Protein AF-A0A964KU07-F1 (afdb_monomer)

Radius of gyration: 22.11 Å; Cα contacts (8 Å, |Δi|>4): 484; chains: 1; bounding box: 56×37×59 Å

Foldseek 3Di:
DDDQKDKDWQDWDDFLQKTKTKMWIWAFDPDFFAFLDDFPCSGTFTWIKIKIARNVPRFIFIFIQRAGCVQPGHSNVLRVCLVVLRHQQQVQLQVLLVVVVFDRDSRRLVSLLVVLPDAPVSLVSSVSSLVRSCVRDPTPPSSSRNVSRRSLRSSCVSSVHHSCRSNVHDPDPDFDAAEDHDDPLVVSLVVLLVRQPGQEYEYRAQPDPVLVSLVSNLVRHVHAYAYENVLNDDPVRVVVCVVSCVVSVHPYYHND

pLDDT: mean 88.42, std 14.71, range [38.25, 98.69]

Sequence (256 aa):
MAVAPTHSRLAAFSAGGLDVEVHLWDIPYLVPFRIARPDPNEESSRTAFVHITDRATGLEGWGEGCADPYYGDTPETIAAVAPLLFSVALPAIEAALAEAGGASTGAGYAAARGLSGISGRSADALAPMSAAMDLALGHHGAAKSAIEQALQDLLARSANTSLRRLLGAPENIGHTNLTIGIAPIDTMVERAAAATKYPSLKLKVGLGGEEELLRRVREVYHGPLRLDANCGWSLERALELLPHIERSNVELLEQP

Solvent-accessible surface area (backbone atoms only — not comparable to full-atom values): 13812 Å² total; per-residue (Å²): 129,86,71,74,67,47,77,48,79,74,36,75,54,73,57,79,65,29,42,38,36,24,30,38,36,40,40,58,48,98,61,70,52,37,61,48,52,93,63,100,51,39,54,34,50,55,30,21,35,32,39,37,36,34,71,90,77,70,50,59,15,57,11,64,13,72,32,43,65,92,68,68,20,38,43,67,49,33,40,68,47,43,67,60,42,50,68,39,22,46,59,34,26,28,53,48,39,38,74,73,71,44,78,81,77,93,36,36,62,68,50,58,50,71,56,62,83,47,75,52,59,64,53,60,42,47,51,50,19,58,58,38,33,52,73,75,41,78,73,44,61,27,42,54,45,6,52,51,38,11,55,47,37,29,48,17,54,65,50,76,47,50,52,51,58,39,67,66,53,70,95,72,87,74,85,74,62,50,74,44,43,51,62,61,58,68,58,45,34,51,52,42,46,76,44,62,87,49,80,24,40,31,40,37,39,41,83,73,65,59,69,60,41,52,56,54,33,52,76,56,36,88,65,52,31,30,40,32,14,66,56,38,40,53,73,68,56,46,61,69,42,44,70,54,43,59,76,59,59,50,80,41,81,40,54,77

Nearest PDB structures (foldseek):
  4gfi-assembly4_D  TM=8.655E-01  e=2.921E-10  Agrobacterium fabrum str. C58

Mean predicted aligned error: 6.19 Å

Secondary structure (DSSP, 8-state):
-PPPPEEEEEEEEEETTEEEEEEEEEEE-SS----SS--TTTTEEEEEEEEEEETTT--EEEEEE---GGGT--HHHHHHHHHHHHHHHHHHHHHHHHHTT----S-HHHHHGGGTT-TTHHHHTTHHHHHHHHHH-SS-HHHHHHHHHHHHHHHHHHTTS-HHHHTT--S---PPPEEE-S--HHHHHHHHHHTTTSS-EEEE--SS-HHHHHHHHHHH--S-EEEE-TT-S-HHHHHHHHHHHHHTTEEEEE--

Structure (mmCIF, N/CA/C/O backbone):
data_AF-A0A964KU07-F1
#
_entry.id   AF-A0A964KU07-F1
#
loop_
_atom_site.group_PDB
_atom_site.id
_atom_site.type_symbol
_atom_site.label_atom_id
_atom_site.label_alt_id
_atom_site.label_comp_id
_atom_site.label_asym_id
_atom_site.label_entity_id
_atom_site.label_seq_id
_atom_site.pdbx_PDB_ins_code
_atom_site.Cartn_x
_atom_site.Cartn_y
_atom_site.Cartn_z
_atom_site.occupancy
_atom_site.B_iso_or_equiv
_atom_site.auth_seq_id
_atom_site.auth_comp_id
_atom_site.auth_asym_id
_atom_site.auth_atom_id
_atom_site.pdbx_PDB_model_num
ATOM 1 N N . MET A 1 1 ? 26.319 -8.666 6.134 1.00 53.28 1 MET A N 1
ATOM 2 C CA . MET A 1 1 ? 25.364 -9.125 7.169 1.00 53.28 1 MET A CA 1
ATOM 3 C C . MET A 1 1 ? 24.028 -8.491 6.848 1.00 53.28 1 MET A C 1
ATOM 5 O O . MET A 1 1 ? 24.036 -7.311 6.532 1.00 53.28 1 MET A O 1
ATOM 9 N N . ALA A 1 2 ? 22.929 -9.249 6.868 1.00 64.56 2 ALA A N 1
ATOM 10 C CA . ALA A 1 2 ? 21.600 -8.658 6.717 1.00 64.56 2 ALA A CA 1
ATOM 11 C C . ALA A 1 2 ? 21.341 -7.713 7.899 1.00 64.56 2 ALA A C 1
ATOM 13 O O . ALA A 1 2 ? 21.580 -8.092 9.048 1.00 64.56 2 ALA A O 1
ATOM 14 N N . VAL A 1 3 ? 20.925 -6.482 7.609 1.00 78.50 3 VAL A N 1
ATOM 15 C CA . VAL A 1 3 ? 20.505 -5.525 8.636 1.00 78.50 3 VAL A CA 1
ATOM 16 C C . VAL A 1 3 ? 19.174 -6.023 9.200 1.00 78.50 3 VAL A C 1
ATOM 18 O O . VAL A 1 3 ? 18.298 -6.440 8.444 1.00 78.50 3 VAL A O 1
ATOM 21 N N . ALA A 1 4 ? 19.043 -6.066 10.525 1.00 88.81 4 ALA A N 1
ATOM 22 C CA . ALA A 1 4 ? 17.794 -6.472 11.161 1.00 88.81 4 ALA A CA 1
ATOM 23 C C . ALA A 1 4 ? 16.753 -5.343 11.047 1.00 88.81 4 ALA A C 1
ATOM 25 O O . ALA A 1 4 ? 17.144 -4.174 11.097 1.00 88.81 4 ALA A O 1
ATOM 26 N N . PRO A 1 5 ? 15.449 -5.661 10.942 1.00 92.75 5 PRO A N 1
ATOM 27 C CA . PRO A 1 5 ? 14.406 -4.648 11.029 1.00 92.75 5 PRO A CA 1
ATOM 28 C C . PRO A 1 5 ? 14.503 -3.856 12.336 1.00 92.75 5 PRO A C 1
ATOM 30 O O . PRO A 1 5 ? 14.845 -4.419 13.380 1.00 92.75 5 PRO A O 1
ATOM 33 N N . THR A 1 6 ? 14.173 -2.566 12.287 1.00 95.19 6 THR A N 1
ATOM 34 C CA . THR A 1 6 ? 14.096 -1.716 13.484 1.00 95.19 6 THR A CA 1
ATOM 35 C C . THR A 1 6 ? 12.671 -1.235 13.728 1.00 95.19 6 THR A C 1
ATOM 37 O O . THR A 1 6 ? 11.860 -1.155 12.805 1.00 95.19 6 THR A O 1
ATOM 40 N N . HIS A 1 7 ? 12.363 -0.950 14.993 1.00 95.88 7 HIS A N 1
ATOM 41 C CA . HIS A 1 7 ? 11.033 -0.563 15.455 1.00 95.88 7 HIS A CA 1
ATOM 42 C C . HIS A 1 7 ? 11.131 0.557 16.489 1.00 95.88 7 HIS A C 1
ATOM 44 O O . HIS A 1 7 ? 11.989 0.524 17.375 1.00 95.88 7 HIS A O 1
ATOM 50 N N . SER A 1 8 ? 10.238 1.540 16.393 1.00 97.19 8 SER A N 1
ATOM 51 C CA . SER A 1 8 ? 10.059 2.568 17.417 1.00 97.19 8 SER A CA 1
ATOM 52 C C . SER A 1 8 ? 8.607 3.042 17.483 1.00 97.19 8 SER A C 1
ATOM 54 O O . SER A 1 8 ? 7.853 2.945 16.516 1.00 97.19 8 SER A O 1
ATOM 56 N N . ARG A 1 9 ? 8.184 3.552 18.644 1.00 98.00 9 ARG A N 1
ATOM 57 C CA . ARG A 1 9 ? 6.872 4.192 18.807 1.00 98.00 9 ARG A CA 1
ATOM 58 C C . ARG A 1 9 ? 7.010 5.695 18.582 1.00 98.00 9 ARG A C 1
ATOM 60 O O . ARG A 1 9 ? 7.794 6.342 19.272 1.00 98.00 9 ARG A O 1
ATOM 67 N N . LEU A 1 10 ? 6.237 6.231 17.643 1.00 98.06 10 LEU A N 1
ATOM 68 C CA . LEU A 1 10 ? 6.239 7.643 17.260 1.00 98.06 10 LEU A CA 1
ATOM 69 C C . LEU A 1 10 ? 5.220 8.469 18.050 1.00 98.06 10 LEU A C 1
ATOM 71 O O . LEU A 1 10 ? 5.510 9.598 18.432 1.00 98.06 10 LEU A O 1
ATOM 75 N N . ALA A 1 11 ? 4.034 7.912 18.303 1.00 98.25 11 ALA A N 1
ATOM 76 C CA . ALA A 1 11 ? 2.966 8.590 19.032 1.00 98.25 11 ALA A CA 1
ATOM 77 C C . ALA A 1 11 ? 2.133 7.604 19.856 1.00 98.25 11 ALA A C 1
ATOM 79 O O . ALA A 1 11 ? 2.066 6.418 19.534 1.00 98.25 11 ALA A O 1
ATOM 80 N N . ALA A 1 12 ? 1.499 8.116 20.911 1.00 98.38 12 ALA A N 1
ATOM 81 C CA . ALA A 1 12 ? 0.495 7.411 21.698 1.00 98.38 12 ALA A CA 1
ATOM 82 C C . ALA A 1 12 ? -0.554 8.412 22.207 1.00 98.38 12 ALA A C 1
ATOM 84 O O . ALA A 1 12 ? -0.192 9.479 22.709 1.00 98.38 12 ALA A O 1
ATOM 85 N N . PHE A 1 13 ? -1.837 8.090 22.064 1.00 98.12 13 PHE A N 1
ATOM 86 C CA . PHE A 1 13 ? -2.955 8.923 22.514 1.00 98.12 13 PHE A CA 1
ATOM 87 C C . PHE A 1 13 ? -4.216 8.077 22.730 1.00 98.12 13 PHE A C 1
ATOM 89 O O . PHE A 1 13 ? -4.262 6.910 22.359 1.00 98.12 13 PHE A O 1
ATOM 96 N N . SER A 1 14 ? -5.258 8.665 23.314 1.00 94.00 14 SER A N 1
ATOM 97 C CA . SER A 1 14 ? -6.548 7.994 23.502 1.00 94.00 14 SER A CA 1
ATOM 98 C C . SER A 1 14 ? -7.648 8.713 22.721 1.00 94.00 14 SER A C 1
ATOM 100 O O . SER A 1 14 ? -7.702 9.942 22.717 1.00 94.00 14 SER A O 1
ATOM 102 N N . ALA A 1 15 ? -8.559 7.958 22.104 1.00 88.25 15 ALA A N 1
ATOM 103 C CA . ALA A 1 15 ? -9.696 8.494 21.350 1.00 88.25 15 ALA A CA 1
ATOM 104 C C . ALA A 1 15 ? -10.917 7.567 21.471 1.00 88.25 15 ALA A C 1
ATOM 106 O O . ALA A 1 15 ? -10.812 6.375 21.212 1.00 88.25 15 ALA A O 1
ATOM 107 N N . GLY A 1 16 ? -12.073 8.095 21.895 1.00 80.62 16 GLY A N 1
ATOM 108 C CA . GLY A 1 16 ? -13.362 7.376 21.876 1.00 80.62 16 GLY A CA 1
ATOM 109 C C . GLY A 1 16 ? -13.374 5.974 22.509 1.00 80.62 16 GLY A C 1
ATOM 110 O O . GLY A 1 16 ? -14.001 5.066 21.976 1.00 80.62 16 GLY A O 1
ATOM 111 N N . GLY A 1 17 ? -12.667 5.774 23.628 1.00 83.31 17 GLY A N 1
ATOM 112 C CA . GLY A 1 17 ? -12.567 4.461 24.293 1.00 83.31 17 GLY A CA 1
ATOM 113 C C . GLY A 1 17 ? -11.376 3.599 23.855 1.00 83.31 17 GLY A C 1
ATOM 114 O O . GLY A 1 17 ? -11.094 2.589 24.498 1.00 83.31 17 GLY A O 1
ATOM 115 N N . LEU A 1 18 ? -10.654 4.023 22.819 1.00 90.19 18 LEU 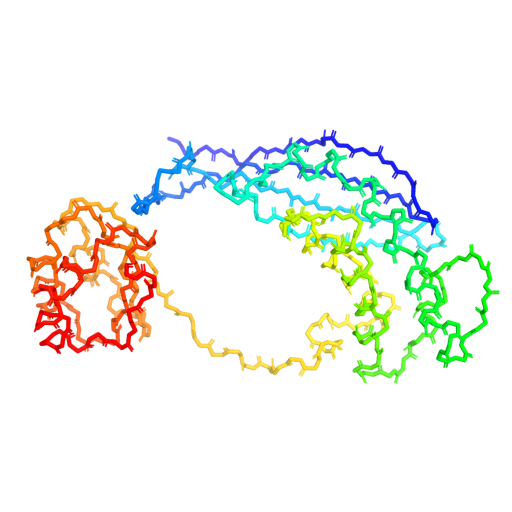A N 1
ATOM 116 C CA . LEU A 1 18 ? -9.472 3.357 22.286 1.00 90.19 18 LEU A CA 1
ATOM 117 C C . LEU A 1 18 ? -8.199 3.997 22.846 1.00 90.19 18 LEU A C 1
ATOM 119 O O . LEU A 1 18 ? -8.155 5.212 23.080 1.00 90.19 18 LEU A O 1
ATOM 123 N N . ASP A 1 19 ? -7.179 3.176 23.052 1.00 96.50 19 ASP A N 1
ATOM 124 C CA . ASP A 1 19 ? -5.784 3.595 23.141 1.00 96.50 19 ASP A CA 1
ATOM 125 C C . ASP A 1 19 ? -5.136 3.349 21.780 1.00 96.50 19 ASP A C 1
ATOM 127 O O . ASP A 1 19 ? -5.300 2.279 21.198 1.00 96.50 19 ASP A O 1
ATOM 131 N N . VAL A 1 20 ? -4.463 4.361 21.248 1.00 98.00 20 VAL A N 1
ATOM 132 C CA . VAL A 1 20 ? -3.900 4.369 19.900 1.00 98.00 20 VAL A CA 1
ATOM 133 C C . VAL A 1 20 ? -2.404 4.601 19.995 1.00 98.00 20 VAL A C 1
ATOM 135 O O . VAL A 1 20 ? -1.961 5.563 20.624 1.00 98.00 20 VAL A O 1
ATOM 138 N N . GLU A 1 21 ? -1.630 3.760 19.323 1.00 98.62 21 GLU A N 1
ATOM 139 C CA . GLU A 1 21 ? -0.194 3.917 19.139 1.00 98.62 21 GLU A CA 1
ATOM 140 C C . GLU A 1 21 ? 0.147 3.965 17.648 1.00 98.62 21 GLU A C 1
ATOM 142 O O . GLU A 1 21 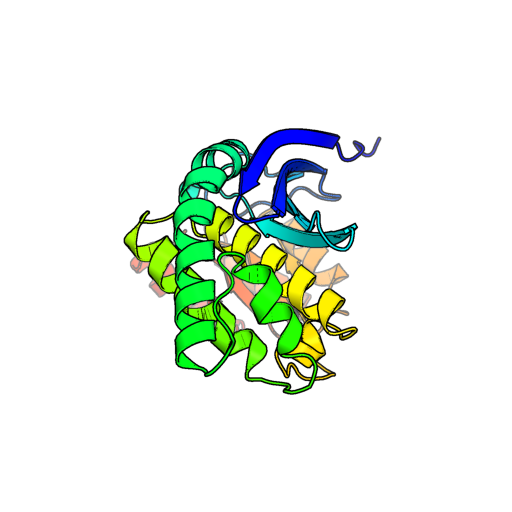? -0.479 3.302 16.821 1.00 98.62 21 GLU A O 1
ATOM 147 N N . VAL A 1 22 ? 1.151 4.765 17.293 1.00 98.62 22 VAL A N 1
ATOM 148 C CA . VAL A 1 22 ? 1.707 4.800 15.936 1.00 98.62 22 VAL A CA 1
ATOM 149 C C . VAL A 1 22 ? 3.157 4.357 16.002 1.00 98.62 22 VAL A C 1
ATOM 151 O O . VAL A 1 22 ? 3.958 4.943 16.735 1.00 98.62 22 VAL A O 1
ATOM 154 N N . HIS A 1 23 ? 3.498 3.327 15.238 1.00 98.19 23 HIS A N 1
ATOM 155 C CA . HIS A 1 23 ? 4.817 2.707 15.224 1.00 98.19 23 HIS A CA 1
ATOM 156 C C . HIS A 1 23 ? 5.504 2.909 13.884 1.00 98.19 23 HIS A C 1
ATOM 158 O O . HIS A 1 23 ? 4.898 2.684 12.845 1.00 98.19 23 HIS A O 1
ATOM 164 N N . LEU A 1 24 ? 6.787 3.251 13.917 1.00 97.12 24 LEU A N 1
ATOM 165 C CA . LEU A 1 24 ? 7.675 3.176 12.767 1.00 97.12 24 LEU A CA 1
ATOM 166 C C . LEU A 1 24 ? 8.303 1.786 12.713 1.00 97.12 24 LEU A C 1
ATOM 168 O O . LEU A 1 24 ? 8.862 1.317 13.708 1.00 97.12 24 LEU A O 1
ATOM 172 N N . TRP A 1 25 ? 8.269 1.186 11.530 1.00 95.38 25 TRP A N 1
ATOM 173 C CA . TRP A 1 25 ? 9.064 0.020 11.182 1.00 95.38 25 TRP A CA 1
ATOM 174 C C . TRP A 1 25 ? 9.969 0.356 10.004 1.00 95.38 25 TRP A C 1
ATOM 176 O O . TRP A 1 25 ? 9.515 0.908 9.004 1.00 95.38 25 TRP A O 1
ATOM 186 N N . ASP A 1 26 ? 11.245 0.014 10.133 1.00 94.06 26 ASP A N 1
ATOM 187 C CA . ASP A 1 26 ? 12.220 0.097 9.049 1.00 94.06 26 ASP A CA 1
ATOM 188 C C . ASP A 1 26 ? 12.675 -1.319 8.702 1.00 94.06 26 ASP A C 1
ATOM 190 O O . ASP A 1 26 ? 13.284 -2.005 9.531 1.00 94.06 26 ASP A O 1
ATOM 194 N N . ILE A 1 27 ? 12.301 -1.781 7.509 1.00 93.56 27 ILE A N 1
ATOM 195 C CA . ILE A 1 27 ? 12.445 -3.170 7.071 1.00 93.56 27 ILE A CA 1
ATOM 196 C C . ILE A 1 27 ? 13.403 -3.215 5.874 1.00 93.56 27 ILE A C 1
ATOM 198 O O . ILE A 1 27 ? 13.000 -2.870 4.762 1.00 93.56 27 ILE A O 1
ATOM 202 N N . PRO A 1 28 ? 14.660 -3.656 6.059 1.00 93.75 28 PRO A N 1
ATOM 203 C CA . PRO A 1 28 ? 15.638 -3.739 4.977 1.00 93.75 28 PRO A CA 1
ATOM 204 C C . PRO A 1 28 ? 15.210 -4.706 3.874 1.00 93.75 28 PRO A C 1
ATOM 206 O O . PRO A 1 28 ? 14.762 -5.826 4.146 1.00 93.75 28 PRO A O 1
ATOM 209 N N . TYR A 1 29 ? 15.393 -4.305 2.619 1.00 92.12 29 TYR A N 1
ATOM 210 C CA . TYR A 1 29 ? 15.177 -5.193 1.489 1.00 92.12 29 TYR A CA 1
ATOM 211 C C . TYR A 1 29 ? 16.318 -6.204 1.368 1.00 92.12 29 TYR A C 1
ATOM 213 O O . TYR A 1 29 ? 17.481 -5.919 1.643 1.00 92.12 29 TYR A O 1
ATOM 221 N N . LEU A 1 30 ? 15.994 -7.404 0.884 1.00 90.38 30 LEU A N 1
ATOM 222 C CA . LEU A 1 30 ? 17.020 -8.390 0.522 1.00 90.38 30 LEU A CA 1
ATOM 223 C C . LEU A 1 30 ? 17.849 -7.932 -0.684 1.00 90.38 30 LEU A C 1
ATOM 225 O O . LEU A 1 30 ? 19.012 -8.304 -0.825 1.00 90.38 30 LEU A O 1
ATOM 229 N N . VAL A 1 31 ? 17.220 -7.164 -1.572 1.00 88.69 31 VAL A N 1
ATOM 230 C CA . VAL A 1 31 ? 17.807 -6.599 -2.781 1.00 88.69 31 VAL A CA 1
ATOM 231 C C . VAL A 1 31 ? 17.258 -5.182 -2.921 1.00 88.69 31 VAL A C 1
ATOM 233 O O . VAL A 1 31 ? 16.032 -5.048 -2.895 1.00 88.69 31 VAL A O 1
ATOM 236 N N . PRO A 1 32 ? 18.108 -4.154 -3.104 1.00 90.88 32 PRO A N 1
ATOM 237 C CA . PRO A 1 32 ? 17.637 -2.791 -3.307 1.00 90.88 32 PRO A CA 1
ATOM 238 C C . PRO A 1 32 ? 16.614 -2.699 -4.442 1.00 90.88 32 PRO A C 1
ATOM 240 O O . PRO A 1 32 ? 16.767 -3.340 -5.494 1.00 90.88 32 PRO A O 1
ATOM 243 N N . PHE A 1 33 ? 15.566 -1.912 -4.222 1.00 93.56 33 PHE A N 1
ATOM 244 C CA . PHE A 1 33 ? 14.441 -1.778 -5.134 1.00 93.56 33 PHE A CA 1
ATOM 245 C C . PHE A 1 33 ? 14.337 -0.337 -5.628 1.00 93.56 33 PHE A C 1
ATOM 247 O O . PHE A 1 33 ? 13.984 0.564 -4.878 1.00 93.56 33 PHE A O 1
ATOM 254 N N . ARG A 1 34 ? 14.641 -0.134 -6.912 1.00 94.88 34 ARG A N 1
ATOM 255 C CA . ARG A 1 34 ? 14.620 1.180 -7.559 1.00 94.88 34 ARG A CA 1
ATOM 256 C C . ARG A 1 34 ? 13.467 1.304 -8.545 1.00 94.88 34 ARG A C 1
ATOM 258 O O . ARG A 1 34 ? 13.172 0.372 -9.301 1.00 94.88 34 ARG A O 1
ATOM 265 N N . ILE A 1 35 ? 12.875 2.491 -8.579 1.00 95.06 35 ILE A N 1
ATOM 266 C CA . ILE A 1 35 ? 11.879 2.929 -9.561 1.00 95.06 35 ILE A CA 1
ATOM 267 C C . ILE A 1 35 ? 12.357 4.215 -10.253 1.00 95.06 35 ILE A C 1
ATOM 269 O O . ILE A 1 35 ? 13.414 4.739 -9.913 1.00 95.06 35 ILE A O 1
ATOM 273 N N . ALA A 1 36 ? 11.621 4.713 -11.251 1.00 94.31 36 ALA A N 1
A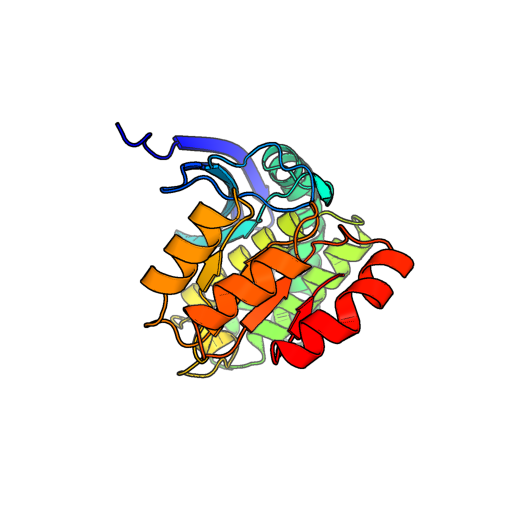TOM 274 C CA . ALA A 1 36 ? 12.022 5.930 -11.969 1.00 94.31 36 ALA A CA 1
ATOM 275 C C . ALA A 1 36 ? 11.852 7.212 -11.144 1.00 94.31 36 ALA A C 1
ATOM 277 O O . ALA A 1 36 ? 12.570 8.188 -11.361 1.00 94.31 36 ALA A O 1
ATOM 278 N N . ARG A 1 37 ? 10.915 7.218 -10.189 1.00 90.69 37 ARG A N 1
ATOM 279 C CA . ARG A 1 37 ? 10.792 8.324 -9.240 1.00 90.69 37 ARG A CA 1
ATOM 280 C C . ARG A 1 37 ? 11.938 8.276 -8.226 1.00 90.69 37 ARG A C 1
ATOM 282 O O . ARG A 1 37 ? 12.277 7.184 -7.774 1.00 90.69 37 ARG A O 1
ATOM 289 N N . PRO A 1 38 ? 12.490 9.432 -7.824 1.00 82.25 38 PRO A N 1
ATOM 290 C CA . PRO A 1 38 ? 13.422 9.487 -6.709 1.00 82.25 38 PRO A CA 1
ATOM 291 C C . PRO A 1 38 ? 12.753 8.958 -5.436 1.00 82.25 38 PRO A C 1
ATOM 293 O O . PRO A 1 38 ? 11.764 9.531 -4.981 1.00 82.25 38 PRO A O 1
ATOM 296 N N . ASP A 1 39 ? 13.302 7.887 -4.872 1.00 79.81 39 ASP A N 1
ATOM 297 C CA . ASP A 1 39 ? 12.889 7.327 -3.587 1.00 79.81 39 ASP A CA 1
ATOM 298 C C . ASP A 1 39 ? 14.066 7.450 -2.607 1.00 79.81 39 ASP A C 1
ATOM 300 O O . ASP A 1 39 ? 15.158 6.952 -2.899 1.00 79.81 39 ASP A O 1
ATOM 304 N N . PRO A 1 40 ? 13.901 8.130 -1.459 1.00 76.56 40 PRO A N 1
ATOM 305 C CA . PRO A 1 40 ? 14.961 8.217 -0.462 1.00 76.56 40 PRO A CA 1
ATOM 306 C C . PRO A 1 40 ? 15.297 6.871 0.209 1.00 76.56 40 PRO A C 1
ATOM 308 O O . PRO A 1 40 ? 16.317 6.803 0.894 1.00 76.56 40 PRO A O 1
ATOM 311 N N . ASN A 1 41 ? 14.491 5.815 0.029 1.00 82.00 41 ASN A N 1
ATOM 312 C CA . ASN A 1 41 ? 14.633 4.529 0.716 1.00 82.00 41 ASN A CA 1
ATOM 313 C C . ASN A 1 41 ? 14.713 3.325 -0.255 1.00 82.00 41 ASN A C 1
ATOM 315 O O . ASN A 1 41 ? 13.967 2.358 -0.141 1.00 82.00 41 ASN A O 1
ATOM 319 N N . GLU A 1 42 ? 15.670 3.316 -1.190 1.00 86.12 42 GLU A N 1
ATOM 320 C CA . GLU A 1 42 ? 15.861 2.164 -2.103 1.00 86.12 42 GLU A CA 1
ATOM 321 C C . GLU A 1 42 ? 16.336 0.872 -1.401 1.00 86.12 42 GLU A C 1
ATOM 323 O O . GLU A 1 42 ? 16.273 -0.215 -1.979 1.00 86.12 42 GLU A O 1
ATOM 328 N N . GLU A 1 43 ? 16.845 0.980 -0.172 1.00 90.31 43 GLU A N 1
ATOM 329 C CA . GLU A 1 43 ? 17.464 -0.111 0.598 1.00 90.31 43 GLU A CA 1
ATOM 330 C C . GLU A 1 43 ? 16.511 -0.720 1.642 1.00 90.31 43 GLU A C 1
ATOM 332 O O . GLU A 1 43 ? 16.749 -1.831 2.125 1.00 90.31 43 GLU A O 1
ATOM 337 N N . SER A 1 44 ? 15.431 -0.021 2.006 1.00 91.88 44 SER A N 1
ATOM 338 C CA . SER A 1 44 ? 14.492 -0.469 3.034 1.00 91.88 44 SER A CA 1
ATOM 339 C C . SER A 1 44 ? 13.094 0.123 2.869 1.00 91.88 44 SER A C 1
ATOM 341 O O . SER A 1 44 ? 12.897 1.163 2.253 1.00 91.88 44 SER A O 1
ATOM 343 N N . SER A 1 45 ? 12.099 -0.539 3.454 1.00 91.38 45 SER A N 1
ATOM 344 C CA . SER A 1 45 ? 10.743 -0.009 3.579 1.00 91.38 45 SER A CA 1
ATOM 345 C C . SER A 1 45 ? 10.574 0.651 4.943 1.00 91.38 45 SER A C 1
ATOM 347 O O . SER A 1 45 ? 10.519 -0.046 5.961 1.00 91.38 45 SER A O 1
ATOM 349 N N . ARG A 1 46 ? 10.447 1.983 4.965 1.00 92.81 46 ARG A N 1
ATOM 350 C CA . ARG A 1 46 ? 10.046 2.745 6.158 1.00 92.81 46 ARG A CA 1
ATOM 351 C C . ARG A 1 46 ? 8.531 2.929 6.150 1.00 92.81 46 ARG A C 1
ATOM 353 O O . ARG A 1 46 ? 8.010 3.731 5.387 1.00 92.81 46 ARG A O 1
ATOM 360 N N . THR A 1 47 ? 7.827 2.202 7.007 1.00 93.62 47 THR A N 1
ATOM 361 C CA . THR A 1 47 ? 6.356 2.171 7.044 1.00 93.62 47 THR A CA 1
ATOM 362 C C . THR A 1 47 ? 5.834 2.478 8.446 1.00 93.62 47 THR A C 1
ATOM 364 O O . THR A 1 47 ? 6.557 2.310 9.437 1.00 93.62 47 THR A O 1
ATOM 367 N N . ALA A 1 48 ? 4.590 2.951 8.543 1.00 96.88 48 ALA A N 1
ATOM 368 C CA . ALA A 1 48 ? 3.938 3.208 9.820 1.00 96.88 48 ALA A CA 1
ATOM 369 C C . ALA A 1 48 ? 2.803 2.221 10.078 1.00 96.88 48 ALA A C 1
ATOM 371 O O . ALA A 1 48 ? 1.980 1.963 9.205 1.00 96.88 48 ALA A O 1
ATOM 372 N N . PHE A 1 49 ? 2.708 1.736 11.311 1.00 98.12 49 PHE A N 1
ATOM 373 C CA . PHE A 1 49 ? 1.583 0.934 11.775 1.00 98.12 49 PHE A CA 1
ATOM 374 C C . PHE A 1 49 ? 0.784 1.709 12.814 1.00 98.12 49 PHE A C 1
ATOM 376 O O . PHE A 1 49 ? 1.348 2.199 13.793 1.00 98.12 49 PHE A O 1
ATOM 383 N N . VAL A 1 50 ? -0.528 1.788 12.613 1.00 98.56 50 VAL A N 1
ATOM 384 C CA . VAL A 1 50 ? -1.486 2.236 13.623 1.00 98.56 50 VAL A CA 1
ATOM 385 C C . VAL A 1 50 ? -1.955 1.002 14.385 1.00 98.56 50 VAL A C 1
ATOM 387 O O . VAL A 1 50 ? -2.525 0.079 13.803 1.00 98.56 50 VAL A O 1
ATOM 390 N N . HIS A 1 51 ? -1.698 0.991 15.688 1.00 98.50 51 HIS A N 1
ATOM 391 C CA . HIS A 1 51 ? -2.167 -0.024 16.624 1.00 98.50 51 HIS A CA 1
ATOM 392 C C . HIS A 1 51 ? -3.251 0.586 17.499 1.00 98.50 51 HIS A C 1
ATOM 394 O O . HIS A 1 51 ? -3.060 1.653 18.079 1.00 98.50 51 HIS A O 1
ATOM 400 N N . ILE A 1 52 ? -4.396 -0.080 17.587 1.00 97.00 52 ILE A N 1
ATOM 401 C CA . ILE A 1 52 ? -5.494 0.333 18.455 1.00 97.00 52 ILE A CA 1
ATOM 402 C C . ILE A 1 52 ? -5.804 -0.765 19.460 1.00 97.00 52 ILE A C 1
ATOM 404 O O . ILE A 1 52 ? -5.901 -1.930 19.092 1.00 97.00 52 ILE A O 1
ATOM 408 N N . THR A 1 53 ? -6.009 -0.383 20.715 1.00 95.62 53 THR A N 1
ATOM 409 C CA . THR A 1 53 ? -6.482 -1.257 21.790 1.00 95.62 53 THR A CA 1
ATOM 410 C C . THR A 1 53 ? -7.794 -0.712 22.329 1.00 95.62 53 THR A C 1
ATOM 412 O O . THR A 1 53 ? -7.881 0.440 22.750 1.00 95.62 53 THR A O 1
ATOM 415 N N . ASP A 1 54 ? -8.835 -1.535 22.350 1.00 88.94 54 ASP A N 1
ATOM 416 C CA . ASP A 1 54 ? -10.098 -1.167 22.975 1.00 88.94 54 ASP A CA 1
ATOM 417 C C . ASP A 1 54 ? -10.049 -1.420 24.485 1.00 88.94 54 ASP A C 1
ATOM 419 O O . ASP A 1 54 ? -9.942 -2.567 24.927 1.00 88.94 54 ASP A O 1
ATOM 423 N N . ARG A 1 55 ? -10.196 -0.362 25.291 1.00 88.50 55 ARG A N 1
ATOM 424 C CA . ARG A 1 55 ? -10.075 -0.458 26.755 1.00 88.50 55 ARG A CA 1
ATOM 425 C C . ARG A 1 55 ? -11.140 -1.325 27.421 1.00 88.50 55 ARG A C 1
ATOM 427 O O . ARG A 1 55 ? -10.906 -1.833 28.513 1.00 88.50 55 ARG A O 1
ATOM 434 N N . ALA A 1 56 ? -12.312 -1.481 26.809 1.00 82.94 56 ALA A N 1
ATOM 435 C CA . ALA A 1 56 ? -13.416 -2.212 27.416 1.00 82.94 56 ALA A CA 1
ATOM 436 C C . ALA A 1 56 ? -13.275 -3.732 27.261 1.00 82.94 56 ALA A C 1
ATOM 438 O O . ALA A 1 56 ? -13.756 -4.467 28.121 1.00 82.94 56 ALA A O 1
ATOM 439 N N . THR A 1 57 ? -12.620 -4.222 26.202 1.00 84.31 57 THR A N 1
ATOM 440 C CA . THR A 1 57 ? -12.421 -5.677 26.015 1.00 84.31 57 THR A CA 1
ATOM 441 C C . THR A 1 57 ? -10.968 -6.116 25.949 1.00 84.31 57 THR A C 1
ATOM 443 O O . THR A 1 57 ? -10.723 -7.318 25.920 1.00 84.31 57 THR A O 1
ATOM 446 N N . GLY A 1 58 ? -10.020 -5.188 25.819 1.00 89.75 58 GLY A N 1
ATOM 447 C CA . GLY A 1 58 ? -8.619 -5.496 25.531 1.00 89.75 58 GLY A CA 1
ATOM 448 C C . GLY A 1 58 ? -8.385 -6.105 24.145 1.00 89.75 58 GLY A C 1
ATOM 449 O O . GLY A 1 58 ? -7.374 -6.765 23.943 1.00 89.75 58 GLY A O 1
ATOM 450 N N . LEU A 1 59 ? -9.323 -5.949 23.201 1.00 89.94 59 LEU A N 1
ATOM 451 C CA . LEU A 1 59 ? -9.099 -6.385 21.820 1.00 89.94 59 LEU A CA 1
ATOM 452 C C . 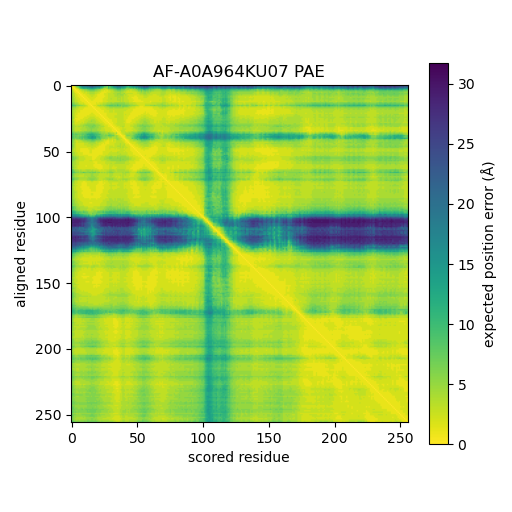LEU A 1 59 ? -8.239 -5.357 21.095 1.00 89.94 59 LEU A C 1
ATOM 454 O O . LEU A 1 59 ? -8.348 -4.161 21.359 1.00 89.94 59 LEU A O 1
ATOM 458 N N . GLU A 1 60 ? -7.447 -5.837 20.146 1.00 95.31 60 GLU A N 1
ATOM 459 C CA . GLU A 1 60 ? -6.511 -5.017 19.387 1.00 95.31 60 GLU A CA 1
ATOM 460 C C . GLU A 1 60 ? -6.823 -5.037 17.891 1.00 95.31 60 GLU A C 1
ATOM 462 O O . GLU A 1 60 ? -7.358 -6.025 17.390 1.00 95.31 60 GLU A O 1
ATOM 467 N N . GLY A 1 61 ? -6.465 -3.968 17.184 1.00 95.75 61 GLY A N 1
ATOM 468 C CA . GLY A 1 61 ? -6.523 -3.864 15.728 1.00 95.75 61 GLY A CA 1
ATOM 469 C C . GLY A 1 61 ? -5.267 -3.209 15.171 1.00 95.75 61 GLY A C 1
ATOM 470 O O . GLY A 1 61 ? -4.676 -2.339 15.814 1.00 95.75 61 GLY A O 1
ATOM 471 N N . TRP A 1 62 ? -4.858 -3.637 13.982 1.00 98.00 62 TRP A N 1
ATOM 472 C CA . TRP A 1 62 ? -3.637 -3.175 13.326 1.00 98.00 62 TRP A CA 1
ATOM 473 C C . TRP A 1 62 ? -3.912 -2.731 11.894 1.00 98.00 62 TRP A C 1
ATOM 475 O O . TRP A 1 62 ? -4.639 -3.401 11.162 1.00 98.00 62 TRP A O 1
ATOM 485 N N . GLY A 1 63 ? -3.299 -1.624 11.487 1.00 97.81 63 GLY A N 1
ATOM 486 C CA . GLY A 1 63 ? -3.361 -1.140 10.114 1.00 97.81 63 GLY A CA 1
ATOM 487 C C . GLY A 1 63 ? -2.047 -0.521 9.669 1.00 97.81 63 GLY A C 1
ATOM 488 O O . GLY A 1 63 ? -1.381 0.164 10.445 1.00 97.81 63 GLY A O 1
ATOM 489 N N . GLU A 1 64 ? -1.669 -0.778 8.420 1.00 97.69 64 GLU A N 1
ATOM 490 C CA . GLU A 1 64 ? -0.429 -0.273 7.834 1.00 97.69 64 GLU A CA 1
ATOM 491 C C . GLU A 1 64 ? -0.700 0.941 6.941 1.00 97.69 64 GLU A C 1
ATOM 493 O O . GLU A 1 64 ? -1.534 0.900 6.033 1.00 97.69 64 GLU A O 1
ATOM 498 N N . GLY A 1 65 ? 0.054 2.012 7.172 1.00 95.25 65 GLY A N 1
ATOM 499 C CA . GLY A 1 65 ? 0.157 3.161 6.287 1.00 95.25 65 GLY A CA 1
ATOM 500 C C . GLY A 1 65 ? 1.486 3.117 5.553 1.00 95.25 65 GLY A C 1
ATOM 501 O O . GLY A 1 65 ? 2.509 3.506 6.119 1.00 95.25 65 GLY A O 1
ATOM 502 N N . CYS A 1 66 ? 1.453 2.671 4.294 1.00 91.31 66 CYS A N 1
ATOM 503 C CA . CYS A 1 66 ? 2.615 2.692 3.407 1.00 91.31 66 CYS A CA 1
ATOM 504 C C . CYS A 1 66 ? 3.039 4.146 3.166 1.00 91.31 66 CYS A C 1
ATOM 506 O O . CYS A 1 66 ? 2.416 4.871 2.388 1.00 91.31 66 CYS A O 1
ATOM 508 N N . ALA A 1 67 ? 4.048 4.583 3.912 1.00 89.25 67 ALA A N 1
ATOM 509 C CA . ALA A 1 67 ? 4.470 5.968 3.954 1.00 89.25 67 ALA A CA 1
ATOM 510 C C . ALA A 1 67 ? 5.399 6.271 2.775 1.00 89.25 67 ALA A C 1
ATOM 512 O O . ALA A 1 67 ? 6.556 5.854 2.763 1.00 89.25 67 ALA A O 1
ATOM 513 N N . ASP A 1 68 ? 4.888 7.008 1.793 1.00 89.12 68 ASP A N 1
ATOM 514 C CA . ASP A 1 68 ? 5.658 7.472 0.643 1.00 89.12 68 ASP A CA 1
ATOM 515 C C . ASP A 1 68 ? 5.694 9.016 0.629 1.00 89.12 68 ASP A C 1
ATOM 517 O O . ASP A 1 68 ? 4.662 9.664 0.380 1.00 89.12 68 ASP A O 1
ATOM 521 N N . PRO A 1 69 ? 6.874 9.630 0.874 1.00 88.88 69 PRO A N 1
ATOM 522 C CA . PRO A 1 69 ? 7.034 11.081 0.888 1.00 88.88 69 PRO A CA 1
ATOM 523 C C . PRO A 1 69 ? 6.610 11.759 -0.417 1.00 88.88 69 PRO A C 1
ATOM 525 O O . PRO A 1 69 ? 6.249 12.936 -0.391 1.00 88.88 69 PRO A O 1
ATOM 528 N N . TYR A 1 70 ? 6.614 11.040 -1.547 1.00 87.88 70 TYR A N 1
ATOM 529 C CA . TYR A 1 70 ? 6.123 11.554 -2.825 1.00 87.88 70 TYR A CA 1
ATOM 530 C C . TYR A 1 70 ? 4.650 11.984 -2.747 1.00 87.88 70 TYR A C 1
ATOM 532 O O . TYR A 1 70 ? 4.269 12.983 -3.356 1.00 87.88 70 TYR A O 1
ATOM 540 N N . TYR A 1 71 ? 3.833 11.283 -1.955 1.00 88.19 71 TYR A N 1
ATOM 541 C CA . TYR A 1 71 ? 2.424 11.623 -1.723 1.00 88.19 71 TYR A CA 1
ATOM 542 C C . TYR A 1 71 ? 2.203 12.493 -0.475 1.00 88.19 71 TYR A C 1
ATOM 544 O O . TYR A 1 71 ? 1.060 12.777 -0.116 1.00 88.19 71 TYR A O 1
ATOM 552 N N . GLY A 1 72 ? 3.285 12.948 0.166 1.00 87.00 72 GLY A N 1
ATOM 553 C CA . GLY A 1 72 ? 3.239 13.766 1.377 1.00 87.00 72 GLY A CA 1
ATOM 554 C C . GLY A 1 72 ? 3.075 12.972 2.674 1.00 87.00 72 GLY A C 1
ATOM 555 O O . GLY A 1 72 ? 2.867 13.581 3.722 1.00 87.00 72 GLY A O 1
ATOM 556 N N . ASP A 1 73 ? 3.188 11.642 2.624 1.00 93.00 73 ASP A N 1
ATOM 557 C CA . ASP A 1 73 ? 3.101 10.775 3.796 1.00 93.00 73 ASP A CA 1
ATOM 558 C C . ASP A 1 73 ? 4.489 10.261 4.206 1.00 93.00 73 ASP A C 1
ATOM 560 O O . ASP A 1 73 ? 5.153 9.520 3.493 1.00 93.00 73 ASP A O 1
ATOM 564 N N . THR A 1 74 ? 4.923 10.620 5.407 1.00 94.69 74 THR A N 1
ATOM 565 C CA . THR A 1 74 ? 6.000 9.948 6.148 1.00 94.69 74 THR A CA 1
ATOM 566 C C . THR A 1 74 ? 5.439 9.298 7.415 1.00 94.69 74 THR A C 1
ATOM 568 O O . THR A 1 74 ? 4.377 9.718 7.892 1.00 94.69 74 THR A O 1
ATOM 571 N N . PRO A 1 75 ? 6.146 8.337 8.036 1.00 96.19 75 PRO A N 1
ATOM 572 C CA . PRO A 1 75 ? 5.722 7.771 9.315 1.00 96.19 75 PRO A CA 1
ATOM 573 C C . PRO A 1 75 ? 5.471 8.833 10.394 1.00 96.19 75 PRO A C 1
ATOM 575 O O . PRO A 1 75 ? 4.510 8.750 11.158 1.00 96.19 75 PRO A O 1
ATOM 578 N N . GLU A 1 76 ? 6.291 9.882 10.412 1.00 96.81 76 GLU A N 1
ATOM 579 C CA . GLU A 1 76 ? 6.161 11.018 11.321 1.00 96.81 76 GLU A CA 1
ATOM 580 C C . GLU A 1 76 ? 4.919 11.863 11.006 1.00 96.81 76 GLU A C 1
ATOM 582 O O . GLU A 1 76 ? 4.208 12.259 11.929 1.00 96.81 76 GLU A O 1
ATOM 587 N N . THR A 1 77 ? 4.600 12.099 9.727 1.00 96.69 77 THR A N 1
ATOM 588 C CA . THR A 1 77 ? 3.349 12.793 9.368 1.00 96.69 77 THR A CA 1
ATOM 589 C C . THR A 1 77 ? 2.118 11.962 9.718 1.00 96.69 77 THR A C 1
ATOM 591 O O . THR A 1 77 ? 1.169 12.520 10.260 1.00 96.69 77 THR A O 1
ATOM 594 N N . ILE A 1 78 ? 2.152 10.635 9.519 1.00 97.75 78 ILE A N 1
ATOM 595 C CA . ILE A 1 78 ? 1.069 9.722 9.910 1.00 97.75 78 ILE A CA 1
ATOM 596 C C . ILE A 1 78 ? 0.833 9.829 11.420 1.00 97.75 78 ILE A C 1
ATOM 598 O O . ILE A 1 78 ? -0.300 10.027 11.859 1.00 97.75 78 ILE A O 1
ATOM 602 N N . ALA A 1 79 ? 1.906 9.784 12.215 1.00 98.06 79 ALA A N 1
ATOM 603 C CA . ALA A 1 79 ? 1.835 9.962 13.662 1.00 98.06 79 ALA A CA 1
ATOM 604 C C . ALA A 1 79 ? 1.274 11.336 14.067 1.00 98.06 79 ALA A C 1
ATOM 606 O O . ALA A 1 79 ? 0.490 11.425 15.012 1.00 98.06 79 ALA A O 1
ATOM 607 N N . ALA A 1 80 ? 1.644 12.398 13.346 1.00 97.88 80 ALA A N 1
ATOM 608 C CA . ALA A 1 80 ? 1.200 13.759 13.630 1.00 97.88 80 ALA A CA 1
ATOM 609 C C . ALA A 1 80 ? -0.289 13.988 13.322 1.00 97.88 80 ALA A C 1
ATOM 611 O O . ALA A 1 80 ? -0.964 14.688 14.078 1.00 97.88 80 ALA A O 1
ATOM 612 N N . VAL A 1 81 ? -0.812 13.412 12.234 1.00 97.75 81 VAL A N 1
ATOM 613 C CA . VAL A 1 81 ? -2.204 13.636 11.798 1.00 97.75 81 VAL A CA 1
ATOM 614 C C . VAL A 1 81 ? -3.198 12.654 12.417 1.00 97.75 81 VAL A C 1
ATOM 616 O O . VAL A 1 81 ? -4.390 12.958 12.473 1.00 97.75 81 VAL A O 1
ATOM 619 N N . ALA A 1 82 ? -2.737 11.503 12.922 1.00 98.06 82 ALA A N 1
ATOM 620 C CA . ALA A 1 82 ? -3.610 10.470 13.477 1.00 98.06 82 ALA A CA 1
ATOM 621 C C . ALA A 1 82 ? -4.590 10.990 14.554 1.00 98.06 82 ALA A C 1
ATOM 623 O O . ALA A 1 82 ? -5.779 10.689 14.432 1.00 98.06 82 ALA A O 1
ATOM 624 N N . PRO A 1 83 ? -4.191 11.817 15.547 1.00 98.12 83 PRO A N 1
ATOM 625 C CA . PRO A 1 83 ? -5.138 12.343 16.534 1.00 98.12 83 PRO A CA 1
ATOM 626 C C . PRO A 1 83 ? -6.304 13.130 15.916 1.00 98.12 83 PRO A C 1
ATOM 628 O O . PRO A 1 83 ? -7.451 12.962 16.333 1.00 98.12 83 PRO A O 1
ATOM 631 N N . LEU A 1 84 ? -6.031 13.953 14.894 1.00 97.81 84 LEU A N 1
ATOM 632 C CA . LEU A 1 84 ? -7.062 14.707 14.178 1.00 97.81 84 LEU A CA 1
ATOM 633 C C . LEU A 1 84 ? -8.003 13.757 13.431 1.00 97.81 84 LEU A C 1
ATOM 635 O O . LEU A 1 84 ? -9.220 13.867 13.566 1.00 97.81 84 LEU A O 1
ATOM 639 N N . LEU A 1 85 ? -7.448 12.802 12.684 1.00 97.50 85 LEU A N 1
ATOM 640 C CA . LEU A 1 85 ? -8.232 11.851 11.898 1.00 97.50 85 LEU A CA 1
ATOM 641 C C . LEU A 1 85 ? -9.135 10.979 12.784 1.00 97.50 85 LEU A C 1
ATOM 643 O O . LEU A 1 85 ? -10.318 10.834 12.484 1.00 97.50 85 LEU A O 1
ATOM 647 N N . PHE A 1 86 ? -8.647 10.489 13.929 1.00 96.06 86 PHE A N 1
ATOM 648 C CA . PHE A 1 86 ? -9.488 9.771 14.897 1.00 96.06 86 PHE A CA 1
ATOM 649 C C . PHE A 1 86 ? -10.597 10.650 15.489 1.00 96.06 86 PHE A C 1
ATOM 651 O O . PHE A 1 86 ? -11.698 10.154 15.738 1.00 96.06 86 PHE A O 1
ATOM 658 N N . SER A 1 87 ? -10.342 11.949 15.692 1.00 94.44 87 SER A N 1
ATOM 659 C CA . SER A 1 87 ? -11.338 12.871 16.255 1.00 94.44 87 SER A CA 1
ATOM 660 C C . SER A 1 87 ? -12.541 13.116 15.339 1.00 94.44 87 SER A C 1
ATOM 662 O O . SER A 1 87 ? -13.595 13.503 15.833 1.00 94.44 87 SER A O 1
ATOM 664 N N . VAL A 1 88 ? -12.407 12.849 14.034 1.00 94.88 88 VAL A N 1
ATOM 665 C CA . VAL A 1 88 ? -13.509 12.935 13.059 1.00 94.88 88 VAL A CA 1
ATOM 666 C C . VAL A 1 88 ? -14.039 11.563 12.637 1.00 94.88 88 VAL A C 1
ATOM 668 O O . VAL A 1 88 ? -15.240 11.418 12.421 1.00 94.88 88 VAL A O 1
ATOM 671 N N . ALA A 1 89 ? -13.176 10.544 12.576 1.00 91.94 89 ALA A N 1
ATOM 672 C CA . ALA A 1 89 ? -13.549 9.194 12.167 1.00 91.94 89 ALA A CA 1
ATOM 673 C C . ALA A 1 89 ? -14.512 8.539 13.165 1.00 91.94 89 ALA A C 1
ATOM 675 O O . ALA A 1 89 ? -15.548 8.015 12.760 1.00 91.94 89 ALA A O 1
ATOM 676 N N . LEU A 1 90 ? -14.205 8.596 14.468 1.00 88.75 90 LEU A N 1
ATOM 677 C CA . LEU A 1 90 ? -15.031 7.934 15.481 1.00 88.75 90 LEU A CA 1
ATOM 678 C C . LEU A 1 90 ? -16.449 8.530 15.548 1.00 88.75 90 LEU A C 1
ATOM 680 O O . LEU A 1 90 ? -17.385 7.743 15.419 1.00 88.75 90 LEU A O 1
ATOM 684 N N . PRO A 1 91 ? -16.651 9.867 15.629 1.00 87.81 91 PRO A N 1
ATOM 685 C CA . PRO A 1 91 ? -17.986 10.471 15.560 1.00 87.81 91 PRO A CA 1
ATOM 686 C C . PRO A 1 91 ? -18.804 10.055 14.331 1.00 87.81 91 PRO A C 1
ATOM 688 O O . PRO A 1 91 ? -20.001 9.790 14.448 1.00 87.81 91 PRO A O 1
ATOM 691 N N . ALA A 1 92 ? -18.166 9.976 13.159 1.00 87.69 92 ALA A N 1
ATOM 692 C CA . ALA A 1 92 ? -18.834 9.585 11.920 1.00 87.69 92 ALA A CA 1
ATOM 693 C C . ALA A 1 92 ? -19.334 8.133 11.965 1.00 87.69 92 ALA A C 1
ATOM 695 O O . ALA A 1 92 ? -20.449 7.851 11.527 1.00 87.69 92 ALA A O 1
ATOM 696 N N . ILE A 1 93 ? -18.543 7.229 12.549 1.00 82.38 93 ILE A N 1
ATOM 697 C CA . ILE A 1 93 ? -18.947 5.836 12.774 1.00 82.38 93 ILE A CA 1
ATOM 698 C C . ILE A 1 93 ? -20.137 5.776 13.741 1.00 82.38 93 ILE A C 1
ATOM 700 O O . ILE A 1 93 ? -21.108 5.076 13.462 1.00 82.38 93 ILE A O 1
ATOM 704 N N . GLU A 1 94 ? -20.117 6.518 14.857 1.00 76.50 94 GLU A N 1
ATOM 705 C CA . GLU A 1 94 ? -21.238 6.474 15.818 1.00 76.50 94 GLU A CA 1
ATOM 706 C C . GLU A 1 94 ? -22.539 6.984 15.197 1.00 76.50 94 GLU A C 1
ATOM 708 O O . GLU A 1 94 ? -23.592 6.385 15.415 1.00 76.50 94 GLU A O 1
ATOM 713 N N . ALA A 1 95 ? -22.467 8.067 14.417 1.00 78.38 95 ALA A N 1
ATOM 714 C CA . ALA A 1 95 ? -23.623 8.622 13.723 1.00 78.38 95 ALA A CA 1
ATOM 715 C C . ALA A 1 95 ? -24.232 7.599 12.752 1.00 78.38 95 ALA A C 1
ATOM 717 O O . ALA A 1 95 ? -25.436 7.345 12.798 1.00 78.38 95 ALA A O 1
ATOM 718 N N . ALA A 1 96 ? -23.392 6.940 11.952 1.00 75.50 96 ALA A N 1
ATOM 719 C CA . ALA A 1 96 ? -23.821 5.909 11.011 1.00 75.50 96 ALA A CA 1
ATOM 720 C C . ALA A 1 96 ? -24.496 4.715 11.706 1.00 75.50 96 ALA A C 1
ATOM 722 O O . ALA A 1 96 ? -25.521 4.203 11.254 1.00 75.50 96 ALA A O 1
ATOM 723 N N . LEU A 1 97 ? -23.945 4.283 12.842 1.00 67.12 97 LEU A N 1
ATOM 724 C CA . LEU A 1 97 ? -24.500 3.187 13.635 1.00 67.12 97 LEU A CA 1
ATOM 725 C C . LEU A 1 97 ? -25.831 3.558 14.298 1.00 67.12 97 LEU A C 1
ATOM 727 O O . LEU A 1 97 ? -26.726 2.714 14.384 1.00 67.12 97 LEU A O 1
ATOM 731 N N . ALA A 1 98 ? -25.975 4.805 14.750 1.00 66.94 98 ALA A N 1
ATOM 732 C CA . ALA A 1 98 ? -27.221 5.307 15.320 1.00 66.94 98 ALA A CA 1
ATOM 733 C C . ALA A 1 98 ? -28.340 5.365 14.266 1.00 66.94 98 ALA A C 1
ATOM 735 O O . ALA A 1 98 ? -29.458 4.919 14.530 1.00 66.94 98 ALA A O 1
ATOM 736 N N . GLU A 1 99 ? -28.040 5.835 13.051 1.00 66.94 99 GLU A N 1
ATOM 737 C CA . GLU A 1 99 ? -28.986 5.848 11.924 1.00 66.94 99 GLU A CA 1
ATOM 738 C C . GLU A 1 99 ? -29.404 4.435 11.491 1.00 66.94 99 GLU A C 1
ATOM 740 O O . GLU A 1 99 ? -30.558 4.208 11.124 1.00 66.94 99 GLU A O 1
ATOM 745 N N . ALA A 1 100 ? -28.504 3.456 11.612 1.00 61.97 100 ALA A N 1
ATOM 746 C CA . ALA A 1 100 ? -28.788 2.047 11.345 1.00 61.97 100 ALA A CA 1
ATOM 747 C C . ALA A 1 100 ? -29.641 1.353 12.435 1.00 61.97 100 ALA A C 1
ATOM 749 O O . ALA A 1 100 ? -29.914 0.154 12.323 1.00 61.97 100 ALA A O 1
ATOM 750 N N . GLY A 1 101 ? -30.083 2.079 13.472 1.00 55.56 101 GLY A N 1
ATOM 751 C CA . GLY A 1 101 ? -30.936 1.568 14.551 1.00 55.56 101 GLY A CA 1
ATOM 752 C C . GLY A 1 101 ? -30.182 0.987 15.754 1.00 55.56 101 GLY A C 1
ATOM 753 O O . GLY A 1 101 ? -30.787 0.284 16.565 1.00 55.56 101 GLY A O 1
ATOM 754 N N . GLY A 1 102 ? -28.878 1.256 15.885 1.00 54.25 102 GLY A N 1
ATOM 755 C CA . GLY A 1 102 ? -28.090 0.926 17.075 1.00 54.25 102 GLY A CA 1
ATOM 756 C C . GLY A 1 102 ? -28.338 1.907 18.230 1.00 54.25 102 GLY A C 1
ATOM 757 O O . GLY A 1 102 ? -28.541 3.099 18.014 1.00 54.25 102 GLY A O 1
ATOM 758 N N . ALA A 1 103 ? -28.317 1.426 19.478 1.00 44.16 103 ALA A N 1
ATOM 759 C CA . ALA A 1 103 ? -28.396 2.302 20.650 1.00 44.16 103 ALA A CA 1
ATOM 760 C C . ALA A 1 103 ? -27.160 3.221 20.717 1.00 44.16 103 ALA A C 1
ATOM 762 O O . ALA A 1 103 ? -26.031 2.729 20.760 1.00 44.16 103 ALA A O 1
ATOM 763 N N . SER A 1 104 ? -27.356 4.546 20.747 1.00 46.66 104 SER A N 1
ATOM 764 C CA . SER A 1 104 ? -26.257 5.500 20.923 1.00 46.66 104 SER A CA 1
ATOM 765 C C . SER A 1 104 ? -25.907 5.629 22.410 1.00 46.66 104 SER A C 1
ATOM 767 O O . SER A 1 104 ? -26.702 6.085 23.230 1.00 46.66 104 SER A O 1
ATOM 769 N N . THR A 1 105 ? -24.710 5.178 22.788 1.00 42.97 105 THR A N 1
ATOM 770 C CA . THR A 1 105 ? -24.232 5.225 24.185 1.00 42.97 105 THR A CA 1
ATOM 771 C C . THR A 1 105 ? -23.003 6.116 24.378 1.00 42.97 105 THR A C 1
ATOM 773 O O . THR A 1 105 ? -22.333 6.000 25.399 1.00 42.97 105 THR A O 1
ATOM 776 N N . GLY A 1 106 ? -22.674 6.998 23.423 1.00 41.50 106 GLY A N 1
ATOM 777 C CA . GLY A 1 106 ? -21.482 7.862 23.511 1.00 41.50 106 GLY A CA 1
ATOM 778 C C . GLY A 1 106 ? -20.158 7.084 23.525 1.00 41.50 106 GLY A C 1
ATOM 779 O O . GLY A 1 106 ? -19.194 7.497 24.165 1.00 41.50 106 GLY A O 1
ATOM 780 N N . ALA A 1 107 ? -20.145 5.919 22.873 1.00 45.28 107 ALA A N 1
ATOM 781 C CA . ALA A 1 107 ? -19.021 4.990 22.800 1.00 45.28 107 ALA A CA 1
ATOM 782 C C . ALA A 1 107 ? -18.991 4.339 21.407 1.00 45.28 107 ALA A C 1
ATOM 784 O O . ALA A 1 107 ? -19.184 3.136 21.272 1.00 45.28 107 ALA A O 1
ATOM 785 N N . GLY A 1 108 ? -18.831 5.140 20.359 1.00 46.50 108 GLY A N 1
ATOM 786 C CA . GLY A 1 108 ? -19.046 4.819 18.946 1.00 46.50 108 GLY A CA 1
ATOM 787 C C . GLY A 1 108 ? -18.624 3.461 18.442 1.00 46.50 108 GLY A C 1
ATOM 788 O O . GLY A 1 108 ? -19.391 2.775 17.773 1.00 46.50 108 GLY A O 1
ATOM 789 N N . TYR A 1 109 ? -17.418 3.045 18.810 1.00 49.66 109 TYR A N 1
ATOM 790 C CA . TYR A 1 109 ? -16.898 1.738 18.441 1.00 49.66 109 TYR A CA 1
ATOM 791 C C . TYR A 1 109 ? -17.577 0.590 19.216 1.00 49.66 109 TYR A C 1
ATOM 793 O O . TYR A 1 109 ? -17.835 -0.480 18.666 1.00 49.66 109 TYR A O 1
ATOM 801 N N . ALA A 1 110 ? -17.955 0.810 20.479 1.00 49.47 110 ALA A N 1
ATOM 802 C CA . ALA A 1 110 ? -18.643 -0.183 21.301 1.00 49.47 110 ALA A CA 1
ATOM 803 C C . ALA A 1 110 ? -20.031 -0.559 20.753 1.00 49.47 110 ALA A C 1
ATOM 805 O O . ALA A 1 110 ? -20.445 -1.707 20.904 1.00 49.47 110 ALA A O 1
ATOM 806 N N . ALA A 1 111 ? -20.715 0.363 20.067 1.00 47.28 111 ALA A N 1
ATOM 807 C CA . ALA A 1 111 ? -21.959 0.073 19.352 1.00 47.28 111 ALA A CA 1
ATOM 808 C C . ALA A 1 111 ? -21.720 -0.784 18.090 1.00 47.28 111 ALA A C 1
ATOM 810 O O . ALA A 1 111 ? -22.508 -1.688 17.809 1.00 47.28 111 ALA A O 1
ATOM 811 N N . ALA A 1 112 ? -20.598 -0.581 17.382 1.00 51.34 112 ALA A N 1
ATOM 812 C CA . ALA A 1 112 ? -20.214 -1.374 16.206 1.00 51.34 112 ALA A CA 1
ATOM 813 C C . ALA A 1 112 ? -20.021 -2.861 16.551 1.00 51.34 112 ALA A C 1
ATOM 815 O O . ALA A 1 112 ? -20.367 -3.740 15.762 1.00 51.34 112 ALA A O 1
ATOM 816 N N . ARG A 1 113 ? -19.545 -3.157 17.771 1.00 53.44 113 ARG A N 1
ATOM 817 C CA . ARG A 1 113 ? -19.396 -4.528 18.302 1.00 53.44 113 ARG A CA 1
ATOM 818 C C . ARG A 1 113 ? -20.693 -5.333 18.314 1.00 53.44 113 ARG A C 1
ATOM 820 O O . ARG A 1 113 ? -20.662 -6.560 18.231 1.00 53.44 113 ARG A O 1
ATOM 827 N N . GLY A 1 114 ? -21.829 -4.650 18.458 1.00 47.38 114 GLY A N 1
ATOM 828 C CA . GLY A 1 114 ? -23.156 -5.262 18.480 1.00 47.38 114 GLY A CA 1
ATOM 829 C C . GLY A 1 114 ? -23.619 -5.775 17.114 1.00 47.38 114 GLY A C 1
ATOM 830 O O . GLY A 1 114 ? -24.600 -6.506 17.050 1.00 47.38 114 GLY A O 1
ATOM 831 N N . LEU A 1 115 ? -22.905 -5.453 16.026 1.00 51.81 115 LEU A N 1
ATOM 832 C CA . LEU A 1 115 ? -23.192 -5.938 14.668 1.00 51.81 115 LEU A CA 1
ATOM 833 C C . LEU A 1 115 ? -22.709 -7.380 14.417 1.00 51.81 115 LEU A C 1
ATOM 835 O O . LEU A 1 115 ? -22.640 -7.820 13.265 1.00 51.81 115 LEU A O 1
ATOM 839 N N . SER A 1 116 ? -22.381 -8.121 15.482 1.00 43.38 116 SER A N 1
ATOM 840 C CA . SER A 1 116 ? -21.969 -9.526 15.471 1.00 43.38 116 SER A CA 1
ATOM 841 C C . SER A 1 116 ? -23.072 -10.427 14.896 1.00 43.38 116 SER A C 1
ATOM 843 O O . SER A 1 116 ? -23.864 -11.040 15.602 1.00 43.38 116 SER A O 1
ATOM 845 N N . GLY A 1 117 ? -23.151 -10.496 13.568 1.00 38.25 117 GLY A N 1
ATOM 846 C CA . GLY A 1 117 ? -24.112 -11.361 12.884 1.00 38.25 117 GLY A CA 1
ATOM 847 C C . GLY A 1 117 ? -24.405 -11.034 11.424 1.00 38.25 117 GLY A C 1
ATOM 848 O O . GLY A 1 117 ? -25.036 -11.855 10.764 1.00 38.25 117 GLY A O 1
ATOM 849 N N . ILE A 1 118 ? -23.963 -9.889 10.887 1.00 44.88 118 ILE A N 1
ATOM 850 C CA . ILE A 1 118 ? -24.321 -9.496 9.515 1.00 44.88 118 ILE A CA 1
ATOM 851 C C . ILE A 1 118 ? -23.069 -9.192 8.688 1.00 44.88 118 ILE A C 1
ATOM 853 O O . ILE A 1 118 ? -22.560 -8.074 8.679 1.00 44.88 118 ILE A O 1
ATOM 857 N N . SER A 1 119 ? -22.589 -10.209 7.968 1.00 43.75 119 SER A N 1
ATOM 858 C CA . SER A 1 119 ? -21.588 -10.057 6.902 1.00 43.75 119 SER A CA 1
ATOM 859 C C . SER A 1 119 ? -22.031 -8.970 5.905 1.00 43.75 119 SER A C 1
ATOM 861 O O . SER A 1 119 ? -23.213 -8.885 5.567 1.00 43.75 119 SER A O 1
ATOM 863 N N . GLY A 1 120 ? -21.105 -8.105 5.477 1.00 47.41 120 GLY A N 1
ATOM 864 C CA . GLY A 1 120 ? -21.359 -6.999 4.544 1.00 47.41 120 GLY A CA 1
ATOM 865 C C . GLY A 1 120 ? -21.751 -5.673 5.209 1.00 47.41 120 GLY A C 1
ATOM 866 O O . GLY A 1 120 ? -21.121 -4.659 4.938 1.00 47.41 120 GLY A O 1
ATOM 867 N N . ARG A 1 121 ? -22.699 -5.665 6.159 1.00 48.78 121 ARG A N 1
ATOM 868 C CA . ARG A 1 121 ? -23.160 -4.410 6.806 1.00 48.78 121 ARG A CA 1
ATOM 869 C C . ARG A 1 121 ? -22.112 -3.736 7.696 1.00 48.78 121 ARG A C 1
ATOM 871 O O . ARG A 1 121 ? -22.179 -2.536 7.931 1.00 48.78 121 ARG A O 1
ATOM 878 N N . SER A 1 122 ? -21.159 -4.503 8.214 1.00 54.66 122 SER A N 1
ATOM 879 C CA . SER A 1 122 ? -20.086 -4.013 9.084 1.00 54.66 122 SER A CA 1
ATOM 880 C C . SER A 1 122 ? -19.024 -3.192 8.345 1.00 54.66 122 SER A C 1
ATOM 882 O O . SER A 1 122 ? -18.438 -2.301 8.946 1.00 54.66 122 SER A O 1
ATOM 884 N N . ALA A 1 123 ? -18.772 -3.480 7.061 1.00 57.72 123 ALA A N 1
ATOM 885 C CA . ALA A 1 123 ? -17.860 -2.682 6.238 1.00 57.72 123 ALA A CA 1
ATOM 886 C C . ALA A 1 123 ? -18.515 -1.343 5.858 1.00 57.72 123 ALA A C 1
ATOM 888 O O . ALA A 1 123 ? -17.897 -0.291 5.997 1.00 57.72 123 ALA A O 1
ATOM 889 N N . ASP A 1 124 ? -19.806 -1.375 5.510 1.00 65.56 124 ASP A N 1
ATOM 890 C CA . ASP A 1 124 ? -20.601 -0.171 5.240 1.00 65.56 124 ASP A CA 1
ATOM 891 C C . ASP A 1 124 ? -20.705 0.746 6.467 1.00 65.56 124 ASP A C 1
ATOM 893 O O . ASP A 1 124 ? -20.696 1.966 6.330 1.00 65.56 124 ASP A O 1
ATOM 897 N N . ALA A 1 125 ? -20.752 0.177 7.678 1.00 62.72 125 ALA A N 1
ATOM 898 C CA . ALA A 1 125 ? -20.798 0.945 8.924 1.00 62.72 125 ALA A CA 1
ATOM 899 C C . ALA A 1 125 ? -19.541 1.803 9.160 1.00 62.72 125 ALA A C 1
ATOM 901 O O . ALA A 1 125 ? -19.603 2.798 9.880 1.00 62.72 125 ALA A O 1
ATOM 902 N N . LEU A 1 126 ? -18.410 1.427 8.556 1.00 72.12 126 LEU A N 1
ATOM 903 C CA . LEU A 1 126 ? -17.165 2.186 8.629 1.00 72.12 126 LEU A CA 1
ATOM 904 C C . LEU A 1 126 ? -16.997 3.150 7.447 1.00 72.12 126 LEU A C 1
ATOM 906 O O . LEU A 1 126 ? -16.237 4.106 7.563 1.00 72.12 126 LEU A O 1
ATOM 910 N N . ALA A 1 127 ? -17.742 2.984 6.350 1.00 77.19 127 ALA A N 1
ATOM 911 C CA . ALA A 1 127 ? -17.618 3.828 5.158 1.00 77.19 127 ALA A CA 1
ATOM 912 C C . ALA A 1 127 ? -17.729 5.349 5.433 1.00 77.19 127 ALA A C 1
ATOM 914 O O . ALA A 1 127 ? -16.953 6.114 4.850 1.00 77.19 127 ALA A O 1
ATOM 915 N N . PRO A 1 128 ? -18.600 5.833 6.348 1.00 84.81 128 PRO A N 1
ATOM 916 C CA . PRO A 1 128 ? -18.696 7.263 6.656 1.00 84.81 128 PRO A CA 1
ATOM 917 C C . PRO A 1 128 ? -17.421 7.867 7.254 1.00 84.81 128 PRO A C 1
ATOM 919 O O . PRO A 1 128 ? -17.197 9.071 7.121 1.00 84.81 128 PRO A O 1
ATOM 922 N N . MET A 1 129 ? -16.555 7.052 7.868 1.00 88.94 129 MET A N 1
ATOM 923 C CA . MET A 1 129 ? -15.297 7.533 8.440 1.00 88.94 129 MET A CA 1
ATOM 924 C C . MET A 1 129 ? -14.335 8.032 7.358 1.00 88.94 129 MET A C 1
ATOM 926 O O . MET A 1 129 ? -13.673 9.046 7.570 1.00 88.94 129 MET A O 1
ATOM 930 N N . SER A 1 130 ? -14.287 7.376 6.189 1.00 89.50 130 SER A N 1
ATOM 931 C CA . SER A 1 130 ? -13.417 7.796 5.082 1.00 89.50 130 SER A CA 1
ATOM 932 C C . SER A 1 130 ? -13.813 9.186 4.599 1.00 89.50 130 SER A C 1
ATOM 934 O O . SER A 1 130 ? -12.969 10.072 4.516 1.00 89.50 130 SER A O 1
ATOM 936 N N . ALA A 1 131 ? -15.113 9.415 4.384 1.00 91.69 131 ALA A N 1
ATOM 937 C CA . ALA A 1 131 ? -15.626 10.716 3.963 1.00 91.69 131 ALA A CA 1
ATOM 938 C C . ALA A 1 131 ? -15.356 11.816 5.005 1.00 91.69 131 ALA A C 1
ATOM 940 O O . ALA A 1 131 ? -14.986 12.934 4.646 1.00 91.69 131 ALA A O 1
ATOM 941 N N . ALA A 1 132 ? -15.502 11.505 6.297 1.00 94.81 132 ALA A N 1
ATOM 942 C CA . ALA A 1 132 ? -15.200 12.446 7.373 1.00 94.81 132 ALA A CA 1
ATOM 943 C C . ALA A 1 132 ? -13.704 12.799 7.434 1.00 94.81 132 ALA A C 1
ATOM 945 O O . ALA A 1 132 ? -13.352 13.972 7.569 1.00 94.81 132 ALA A O 1
ATOM 946 N N . MET A 1 133 ? -12.823 11.804 7.296 1.00 96.25 133 MET A N 1
ATOM 947 C CA . MET A 1 133 ? -11.376 12.016 7.236 1.00 96.25 133 MET A CA 1
ATOM 948 C C . MET A 1 133 ? -10.962 12.819 5.998 1.00 96.25 133 MET A C 1
ATOM 950 O O . MET A 1 133 ? -10.127 13.714 6.111 1.00 96.25 133 MET A O 1
ATOM 954 N N . ASP A 1 134 ? -11.553 12.538 4.834 1.00 95.12 134 ASP A N 1
ATOM 955 C CA . ASP A 1 134 ? -11.288 13.269 3.591 1.00 95.12 134 ASP A CA 1
ATOM 956 C C . ASP A 1 134 ? -11.729 14.731 3.659 1.00 95.12 134 ASP A C 1
ATOM 958 O O . ASP A 1 134 ? -11.017 15.608 3.169 1.00 95.12 134 ASP A O 1
ATOM 962 N N . LEU A 1 135 ? -12.862 15.010 4.308 1.00 96.38 135 LEU A N 1
ATOM 963 C CA . LEU A 1 135 ? -13.335 16.375 4.525 1.00 96.38 135 LEU A CA 1
ATOM 964 C C . LEU A 1 135 ? -12.452 17.145 5.517 1.00 96.38 135 LEU A C 1
ATOM 966 O O . LEU A 1 135 ? -12.226 18.341 5.339 1.00 96.38 135 LEU A O 1
ATOM 970 N N . ALA A 1 136 ? -11.977 16.479 6.570 1.00 96.75 136 ALA A N 1
ATOM 971 C CA . ALA A 1 136 ? -11.187 17.113 7.622 1.00 96.75 136 ALA A CA 1
ATOM 972 C C . ALA A 1 136 ? -9.754 17.436 7.183 1.00 96.75 136 ALA A C 1
ATOM 974 O O . ALA A 1 136 ? -9.191 18.441 7.621 1.00 96.75 136 ALA A O 1
ATOM 975 N N . LEU A 1 137 ? -9.155 16.584 6.346 1.00 95.62 137 LEU A N 1
ATOM 976 C CA . LEU A 1 137 ? -7.772 16.732 5.916 1.00 95.62 137 LEU A CA 1
ATOM 977 C C . LEU A 1 137 ? -7.579 16.186 4.497 1.00 95.62 137 LEU A C 1
ATOM 979 O O . LEU A 1 137 ? -7.733 14.992 4.254 1.00 95.62 137 LEU A O 1
ATOM 983 N N . GLY A 1 138 ? -7.190 17.053 3.559 1.00 93.94 138 GLY A N 1
ATOM 984 C CA . GLY A 1 138 ? -6.777 16.631 2.217 1.00 93.94 138 GLY A CA 1
ATOM 985 C C . GLY A 1 138 ? -5.468 15.833 2.243 1.00 93.94 138 GLY A C 1
ATOM 986 O O . GLY A 1 138 ? -4.664 15.990 3.158 1.00 93.94 138 GLY A O 1
ATOM 987 N N . HIS A 1 139 ? -5.235 15.007 1.219 1.00 93.38 139 HIS A N 1
ATOM 988 C CA . HIS A 1 139 ? -4.066 14.114 1.125 1.00 93.38 139 HIS A CA 1
ATOM 989 C C . HIS A 1 139 ? -4.012 13.090 2.274 1.00 93.38 139 HIS A C 1
ATOM 991 O O . HIS A 1 139 ? -5.064 12.618 2.713 1.00 93.38 139 HIS A O 1
ATOM 997 N N . HIS A 1 140 ? -2.814 12.693 2.707 1.00 95.38 140 HIS A N 1
ATOM 998 C CA . HIS A 1 140 ? -2.588 11.751 3.805 1.00 95.38 140 HIS A CA 1
ATOM 999 C C . HIS A 1 140 ? -3.285 10.395 3.640 1.00 95.38 140 HIS A C 1
ATOM 1001 O O . HIS A 1 140 ? -3.874 9.845 4.577 1.00 95.38 140 HIS A O 1
ATOM 1007 N N . GLY A 1 141 ? -3.250 9.865 2.415 1.00 95.81 141 GLY A N 1
ATOM 1008 C CA . GLY A 1 141 ? -3.895 8.601 2.074 1.00 95.81 141 GLY A CA 1
ATOM 1009 C C . GLY A 1 141 ? -3.335 7.431 2.882 1.00 95.81 141 GLY A C 1
ATOM 1010 O O . GLY A 1 141 ? -4.100 6.563 3.300 1.00 95.81 141 GLY A O 1
ATOM 1011 N N . ALA A 1 142 ? -2.031 7.435 3.178 1.00 96.62 142 ALA A N 1
ATOM 1012 C CA . ALA A 1 142 ? -1.416 6.386 3.985 1.00 96.62 142 ALA A CA 1
ATOM 1013 C C . ALA A 1 142 ? -1.919 6.421 5.435 1.00 96.62 142 ALA A C 1
ATOM 1015 O O . ALA A 1 142 ? -2.252 5.375 5.989 1.00 96.62 142 ALA A O 1
ATOM 1016 N N . ALA A 1 143 ? -2.040 7.613 6.032 1.00 97.12 143 ALA A N 1
ATOM 1017 C CA . ALA A 1 143 ? -2.557 7.762 7.392 1.00 97.12 143 ALA A CA 1
ATOM 1018 C C . ALA A 1 143 ? -4.015 7.294 7.500 1.00 97.12 143 ALA A C 1
ATOM 1020 O O . ALA A 1 143 ? -4.357 6.517 8.391 1.00 97.12 143 ALA A O 1
ATOM 1021 N N . LYS A 1 144 ? -4.866 7.728 6.564 1.00 96.69 144 LYS A N 1
ATOM 1022 C CA . LYS A 1 144 ? -6.284 7.343 6.512 1.00 96.69 144 LYS A CA 1
ATOM 1023 C C . LYS A 1 144 ? -6.451 5.840 6.323 1.00 96.69 144 LYS A C 1
ATOM 1025 O O . LYS A 1 144 ? -7.217 5.222 7.055 1.00 96.69 144 LYS A O 1
ATOM 1030 N N . SER A 1 145 ? -5.678 5.258 5.406 1.00 96.12 145 SER A N 1
ATOM 1031 C CA . SER A 1 145 ? -5.666 3.817 5.154 1.00 96.12 145 SER A CA 1
ATOM 1032 C C . SER A 1 145 ? -5.239 3.023 6.391 1.00 96.12 145 SER A C 1
ATOM 1034 O O . SER A 1 145 ? -5.891 2.042 6.739 1.00 96.12 145 SER A O 1
ATOM 1036 N N . ALA A 1 146 ? -4.204 3.467 7.114 1.00 97.62 146 ALA A N 1
ATOM 1037 C CA . ALA A 1 146 ? -3.759 2.807 8.342 1.00 97.62 146 ALA A CA 1
ATOM 1038 C C . ALA A 1 146 ? -4.848 2.802 9.427 1.00 97.62 146 ALA A C 1
ATOM 1040 O O . ALA A 1 146 ? -5.087 1.784 10.073 1.00 97.62 146 ALA A O 1
ATOM 1041 N N . ILE A 1 147 ? -5.532 3.934 9.612 1.00 96.12 147 ILE A N 1
ATOM 1042 C CA . ILE A 1 147 ? -6.621 4.074 10.588 1.00 96.12 147 ILE A CA 1
ATOM 1043 C C . ILE A 1 147 ? -7.808 3.192 10.200 1.00 96.12 147 ILE A C 1
ATOM 1045 O O . ILE A 1 147 ? -8.334 2.460 11.039 1.00 96.12 147 ILE A O 1
ATOM 1049 N N . GLU A 1 148 ? -8.204 3.233 8.929 1.00 93.88 148 GLU A N 1
ATOM 1050 C CA . GLU A 1 148 ? -9.282 2.410 8.393 1.00 93.88 148 GLU A CA 1
ATOM 1051 C C . GLU A 1 148 ? -9.003 0.917 8.586 1.00 93.88 148 GLU A C 1
ATOM 1053 O O . GLU A 1 148 ? -9.835 0.205 9.148 1.00 93.88 148 GLU A O 1
ATOM 1058 N N . GLN A 1 149 ? -7.817 0.451 8.191 1.00 95.19 149 GLN A N 1
ATOM 1059 C CA . GLN A 1 1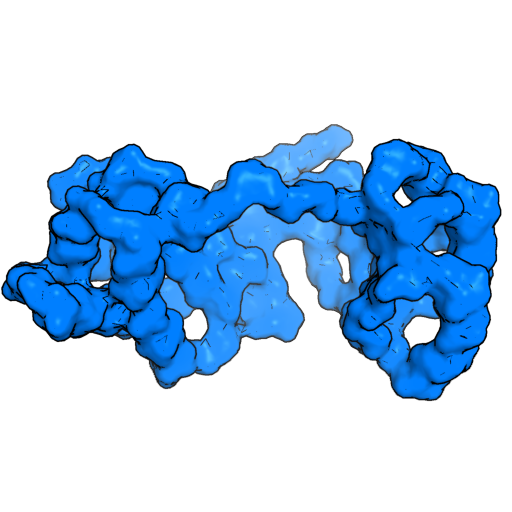49 ? -7.410 -0.941 8.362 1.00 95.19 149 GLN A CA 1
ATOM 1060 C C . GLN A 1 149 ? -7.406 -1.359 9.837 1.00 95.19 149 GLN A C 1
ATOM 1062 O O . GLN A 1 149 ? -7.931 -2.423 10.159 1.00 95.19 149 GLN A O 1
ATOM 1067 N N . ALA A 1 150 ? -6.883 -0.521 10.740 1.00 95.62 150 ALA A N 1
ATOM 1068 C CA . ALA A 1 150 ? -6.842 -0.830 12.168 1.00 95.62 150 ALA A CA 1
ATOM 1069 C C . ALA A 1 150 ? -8.249 -0.997 12.759 1.00 95.62 150 ALA A C 1
ATOM 1071 O O . ALA A 1 150 ? -8.510 -1.961 13.484 1.00 95.62 150 ALA A O 1
ATOM 1072 N N . LEU A 1 151 ? -9.176 -0.098 12.410 1.00 91.62 151 LEU A N 1
ATOM 1073 C CA . LEU A 1 151 ? -10.577 -0.169 12.834 1.00 91.62 151 LEU A CA 1
ATOM 1074 C C . LEU A 1 151 ? -11.300 -1.382 12.232 1.00 91.62 151 LEU A C 1
ATOM 1076 O O . LEU A 1 151 ? -12.058 -2.051 12.935 1.00 91.62 151 LEU A O 1
ATOM 1080 N N . GLN A 1 152 ? -11.040 -1.705 10.962 1.00 89.56 152 GLN A N 1
ATOM 1081 C CA . GLN A 1 152 ? -11.590 -2.893 10.307 1.00 89.56 152 GLN A CA 1
ATOM 1082 C C . GLN A 1 152 ? -11.057 -4.203 10.920 1.00 89.56 152 GLN A C 1
ATOM 1084 O O . GLN A 1 152 ? -11.837 -5.138 11.124 1.00 89.56 152 GLN A O 1
ATOM 1089 N N . ASP A 1 153 ? -9.763 -4.285 11.252 1.00 93.38 153 ASP A N 1
ATOM 1090 C CA . ASP A 1 153 ? -9.159 -5.449 11.918 1.00 93.38 153 ASP A CA 1
ATOM 1091 C C . ASP A 1 153 ? -9.750 -5.650 13.321 1.00 93.38 153 ASP A C 1
ATOM 1093 O O . ASP A 1 153 ? -10.196 -6.751 13.663 1.00 93.38 153 ASP A O 1
ATOM 1097 N N . LEU A 1 154 ? -9.858 -4.573 14.109 1.00 89.06 154 LEU A N 1
ATOM 1098 C CA . LEU A 1 154 ? -10.503 -4.616 15.424 1.00 89.06 154 LEU A CA 1
ATOM 1099 C C . LEU A 1 154 ? -11.965 -5.079 15.309 1.00 89.06 154 LEU A C 1
ATOM 1101 O O . LEU A 1 154 ? -12.426 -5.883 16.129 1.00 89.06 154 LEU A O 1
ATOM 1105 N N . LEU A 1 155 ? -12.692 -4.620 14.282 1.00 84.44 155 LEU A N 1
ATOM 1106 C CA . LEU A 1 155 ? -14.090 -4.991 14.054 1.00 84.44 155 LEU A CA 1
ATOM 1107 C C . LEU A 1 155 ? -14.218 -6.473 13.714 1.00 84.44 155 LEU A C 1
ATOM 1109 O O . LEU A 1 155 ? -15.017 -7.174 14.342 1.00 84.44 155 LEU A O 1
ATOM 1113 N N . ALA A 1 156 ? -13.387 -6.975 12.799 1.00 85.62 156 ALA A N 1
ATOM 1114 C CA . ALA A 1 156 ? -13.346 -8.390 12.443 1.00 85.62 156 ALA A CA 1
ATOM 1115 C C . ALA A 1 156 ? -13.084 -9.273 13.674 1.00 85.62 156 ALA A C 1
ATOM 1117 O O . ALA A 1 156 ? -13.808 -10.245 13.911 1.00 85.62 156 ALA A O 1
ATOM 1118 N N . ARG A 1 157 ? -12.108 -8.891 14.506 1.00 87.88 157 ARG A N 1
ATOM 1119 C CA . ARG A 1 157 ? -11.767 -9.601 15.747 1.00 87.88 157 ARG A CA 1
ATOM 1120 C C . ARG A 1 157 ? -12.900 -9.567 16.762 1.00 87.88 157 ARG A C 1
ATOM 1122 O O . ARG A 1 157 ? -13.208 -10.598 17.354 1.00 87.88 157 ARG A O 1
ATOM 1129 N N . SER A 1 158 ? -13.564 -8.423 16.924 1.00 82.56 158 SER A N 1
ATOM 1130 C CA . SER A 1 158 ? -14.722 -8.303 17.819 1.00 82.56 158 SER A CA 1
ATOM 1131 C C . SER A 1 158 ? -15.905 -9.173 17.382 1.00 82.56 158 SER A C 1
ATOM 1133 O O . SER A 1 158 ? -16.623 -9.705 18.225 1.00 82.56 158 SER A O 1
ATOM 1135 N N . ALA A 1 159 ? -16.056 -9.389 16.074 1.00 81.06 159 ALA A N 1
ATOM 1136 C CA . ALA A 1 159 ? -17.048 -10.284 15.488 1.00 81.06 159 ALA A CA 1
ATOM 1137 C C . ALA A 1 159 ? -16.567 -11.746 15.387 1.00 81.06 159 ALA A C 1
ATOM 1139 O O . ALA A 1 159 ? -17.255 -12.573 14.788 1.00 81.06 159 ALA A O 1
ATOM 1140 N N . ASN A 1 160 ? -15.393 -12.072 15.946 1.00 85.25 160 ASN A N 1
ATOM 1141 C CA . ASN A 1 160 ? -14.758 -13.390 15.878 1.00 85.25 160 ASN A CA 1
ATOM 1142 C C . ASN A 1 160 ? -14.702 -13.958 14.442 1.00 85.25 160 ASN A C 1
ATOM 1144 O O . ASN A 1 160 ? -14.975 -15.135 14.193 1.00 85.25 160 ASN A O 1
ATOM 1148 N N . THR A 1 161 ? -14.384 -13.098 13.473 1.00 87.06 161 THR A N 1
ATOM 1149 C CA . THR A 1 161 ? -14.276 -13.444 12.054 1.00 87.06 161 THR A CA 1
ATOM 1150 C C . THR A 1 161 ? -12.968 -12.922 11.464 1.00 87.06 161 THR A C 1
ATOM 1152 O O . THR A 1 161 ? -12.253 -12.139 12.082 1.00 87.06 161 THR A O 1
ATOM 1155 N N . SER A 1 162 ? -12.624 -13.369 10.257 1.00 89.00 162 SER A N 1
ATOM 1156 C CA . SER A 1 162 ? -11.486 -12.803 9.532 1.00 89.00 162 SER A CA 1
ATOM 1157 C C . SER A 1 162 ? -11.910 -11.551 8.774 1.00 89.00 162 SER A C 1
ATOM 1159 O O . SER A 1 162 ? -13.031 -11.491 8.264 1.00 89.00 162 SER A O 1
ATOM 1161 N N . LEU A 1 163 ? -10.994 -10.591 8.611 1.00 87.50 163 LEU A N 1
ATOM 1162 C CA . LEU A 1 163 ? -11.241 -9.403 7.790 1.00 87.50 163 LEU A CA 1
ATOM 1163 C C . LEU A 1 163 ? -11.686 -9.780 6.366 1.00 87.50 163 LEU A C 1
ATOM 1165 O O . LEU A 1 163 ? -12.644 -9.221 5.849 1.00 87.50 163 LEU A O 1
ATOM 1169 N N . ARG A 1 164 ? -11.097 -10.832 5.779 1.00 88.94 164 ARG A N 1
ATOM 1170 C CA . ARG A 1 164 ? -11.550 -11.419 4.504 1.00 88.94 164 ARG A CA 1
ATOM 1171 C C . ARG A 1 164 ? -13.058 -11.706 4.496 1.00 88.94 164 ARG A C 1
ATOM 1173 O O . ARG A 1 164 ? -13.748 -11.319 3.560 1.00 88.94 164 ARG A O 1
ATOM 1180 N N . ARG A 1 165 ? -13.565 -12.418 5.511 1.00 86.31 165 ARG A N 1
ATOM 1181 C CA . ARG A 1 165 ? -14.993 -12.765 5.615 1.00 86.31 165 ARG A CA 1
ATOM 1182 C C . ARG A 1 165 ? -15.850 -11.538 5.908 1.00 86.31 165 ARG A C 1
ATOM 1184 O O . ARG A 1 165 ? -16.964 -11.458 5.400 1.00 86.31 165 ARG A O 1
ATOM 1191 N N . LEU A 1 166 ? -15.333 -10.603 6.705 1.00 82.06 166 LEU A N 1
ATOM 1192 C CA . LEU A 1 166 ? -15.992 -9.331 6.994 1.00 82.06 166 LEU A CA 1
ATOM 1193 C C . LEU A 1 166 ? -16.240 -8.531 5.705 1.00 82.06 166 LEU A C 1
ATOM 1195 O O . LEU A 1 166 ? -17.354 -8.063 5.488 1.00 82.06 166 LEU A O 1
ATOM 1199 N N . LEU A 1 167 ? -15.226 -8.456 4.836 1.00 83.75 167 LEU A N 1
ATOM 1200 C CA . LEU A 1 167 ? -15.253 -7.765 3.542 1.00 83.75 167 LEU A CA 1
ATOM 1201 C C . LEU A 1 167 ? -15.938 -8.564 2.421 1.00 83.75 167 LEU A C 1
ATOM 1203 O O . LEU A 1 167 ? -16.064 -8.069 1.306 1.00 83.75 167 LEU A O 1
ATOM 1207 N N . GLY A 1 168 ? -16.337 -9.816 2.669 1.00 84.44 168 GLY A N 1
ATOM 1208 C CA . GLY A 1 168 ? -16.895 -10.688 1.629 1.00 84.44 168 GLY A CA 1
ATOM 1209 C C . GLY A 1 168 ? -15.897 -11.056 0.520 1.00 84.44 168 GLY A C 1
ATOM 1210 O O . GLY A 1 168 ? -16.308 -11.406 -0.585 1.00 84.44 168 GLY A O 1
ATOM 1211 N N . ALA A 1 169 ? -14.591 -10.983 0.790 1.00 86.62 169 ALA A N 1
ATOM 1212 C CA . ALA A 1 169 ? -13.561 -11.227 -0.212 1.00 86.62 169 ALA A CA 1
ATOM 1213 C C . ALA A 1 169 ? -13.435 -12.732 -0.554 1.00 86.62 169 ALA A C 1
ATOM 1215 O O . ALA A 1 169 ? -13.585 -13.598 0.327 1.00 86.62 169 ALA A O 1
ATOM 1216 N N . PRO A 1 170 ? -13.141 -13.077 -1.824 1.00 89.06 170 PRO A N 1
ATOM 1217 C CA . PRO A 1 170 ? -13.089 -14.465 -2.274 1.00 89.06 170 PRO A CA 1
ATOM 1218 C C . PRO A 1 170 ? -11.973 -15.264 -1.586 1.00 89.06 170 PRO A C 1
ATOM 1220 O O . PRO A 1 170 ? -11.034 -14.715 -1.015 1.00 89.06 170 PRO A O 1
ATOM 1223 N N . GLU A 1 171 ? -12.078 -16.595 -1.631 1.00 87.94 171 GLU A N 1
ATOM 1224 C CA . GLU A 1 171 ? -11.035 -17.505 -1.118 1.00 87.94 171 GLU A CA 1
ATOM 1225 C C . GLU A 1 171 ? -9.744 -17.436 -1.905 1.00 87.94 171 GLU A C 1
ATOM 1227 O O . GLU A 1 171 ? -8.656 -17.486 -1.339 1.00 87.94 171 GLU A O 1
ATOM 1232 N N . ASN A 1 172 ? -9.889 -17.308 -3.215 1.00 90.12 172 ASN A N 1
ATOM 1233 C CA . ASN A 1 172 ? -8.789 -17.236 -4.142 1.00 90.12 172 ASN A CA 1
ATOM 1234 C C . ASN A 1 172 ? -8.788 -15.842 -4.770 1.00 90.12 172 ASN A C 1
ATOM 1236 O O . ASN A 1 172 ? -9.716 -15.493 -5.497 1.00 90.12 172 ASN A O 1
ATOM 1240 N N . ILE A 1 173 ? -7.756 -15.058 -4.463 1.00 87.69 173 ILE A N 1
ATOM 1241 C CA . ILE A 1 173 ? -7.547 -13.700 -4.988 1.00 87.69 173 ILE A CA 1
ATOM 1242 C C . ILE A 1 173 ? -6.652 -13.681 -6.241 1.00 87.69 173 ILE A C 1
ATOM 1244 O O . ILE A 1 173 ? -6.316 -12.615 -6.745 1.00 87.69 173 ILE A O 1
ATOM 1248 N N . GLY A 1 174 ? -6.287 -14.856 -6.769 1.00 88.75 174 GLY A N 1
ATOM 1249 C CA . GLY A 1 174 ? -5.442 -15.001 -7.951 1.00 88.75 174 GLY A CA 1
ATOM 1250 C C . GLY A 1 174 ? -3.943 -14.900 -7.660 1.00 88.75 174 GLY A C 1
ATOM 1251 O O . GLY A 1 174 ? -3.493 -14.911 -6.514 1.00 88.75 174 GLY A O 1
ATOM 1252 N N . HIS A 1 175 ? -3.153 -14.848 -8.733 1.00 91.19 175 HIS A N 1
ATOM 1253 C CA . HIS A 1 175 ? -1.698 -14.740 -8.660 1.00 91.19 175 HIS A CA 1
ATOM 1254 C C . HIS A 1 175 ? -1.230 -13.285 -8.725 1.00 91.19 175 HIS A C 1
ATOM 1256 O O . HIS A 1 175 ? -1.802 -12.473 -9.450 1.00 91.19 175 HIS A O 1
ATOM 1262 N N . THR A 1 176 ? -0.123 -12.993 -8.043 1.00 93.81 176 THR A N 1
ATOM 1263 C CA . THR A 1 176 ? 0.619 -11.736 -8.202 1.00 93.81 176 THR A CA 1
ATOM 1264 C C . THR A 1 176 ? 1.779 -11.896 -9.190 1.00 93.81 176 THR A C 1
ATOM 1266 O O . THR A 1 176 ? 2.277 -13.007 -9.405 1.00 93.81 176 THR A O 1
ATOM 1269 N N . ASN A 1 177 ? 2.216 -10.793 -9.797 1.00 95.25 177 ASN A N 1
ATOM 1270 C CA . ASN A 1 177 ? 3.432 -10.759 -10.607 1.00 95.25 177 ASN A CA 1
ATOM 1271 C C . ASN A 1 177 ? 4.679 -10.631 -9.719 1.00 95.25 177 ASN A C 1
ATOM 1273 O O . ASN A 1 177 ? 4.619 -10.079 -8.621 1.00 95.25 177 ASN A O 1
ATOM 1277 N N . LEU A 1 178 ? 5.838 -11.062 -10.222 1.00 97.31 178 LEU A N 1
ATOM 1278 C CA . LEU A 1 178 ? 7.118 -10.631 -9.653 1.00 97.31 178 LEU A CA 1
ATOM 1279 C C . LEU A 1 178 ? 7.513 -9.293 -10.286 1.00 97.31 178 LEU A C 1
ATOM 1281 O O . LEU A 1 178 ? 7.483 -9.163 -11.510 1.00 97.31 178 LEU A O 1
ATOM 1285 N N . THR A 1 179 ? 7.877 -8.301 -9.477 1.00 97.75 179 THR A N 1
ATOM 1286 C CA . THR A 1 179 ? 8.348 -7.001 -9.976 1.00 97.75 179 THR A CA 1
ATOM 1287 C C . THR A 1 179 ? 9.873 -6.933 -9.943 1.00 97.75 179 THR A C 1
ATOM 1289 O O . THR A 1 179 ? 10.489 -7.206 -8.916 1.00 97.75 179 THR A O 1
ATOM 1292 N N . ILE A 1 180 ? 10.484 -6.538 -11.058 1.00 97.69 180 ILE A N 1
ATOM 1293 C CA . ILE A 1 180 ? 11.923 -6.307 -11.196 1.00 97.69 180 ILE A CA 1
ATOM 1294 C C . ILE A 1 180 ? 12.152 -4.794 -11.191 1.00 97.69 180 ILE A C 1
ATOM 1296 O O . ILE A 1 180 ? 11.739 -4.100 -12.120 1.00 97.69 180 ILE A O 1
ATOM 1300 N N . GLY A 1 181 ? 12.788 -4.296 -10.126 1.00 96.62 181 GLY A N 1
ATOM 1301 C CA . GLY A 1 181 ? 13.212 -2.898 -10.010 1.00 96.62 181 GLY A CA 1
ATOM 1302 C C . GLY A 1 181 ? 14.288 -2.525 -11.035 1.00 96.62 181 GLY A C 1
ATOM 1303 O O . GLY A 1 181 ? 14.976 -3.404 -11.566 1.00 96.62 181 GLY A O 1
ATOM 1304 N N . ILE A 1 182 ? 14.448 -1.225 -11.289 1.00 96.94 182 ILE A N 1
ATOM 1305 C CA . ILE A 1 182 ? 15.425 -0.702 -12.249 1.00 96.94 182 ILE A CA 1
ATOM 1306 C C . ILE A 1 182 ? 16.844 -1.044 -11.787 1.00 96.94 182 ILE A C 1
ATOM 1308 O O . ILE A 1 182 ? 17.231 -0.801 -10.646 1.00 96.94 182 ILE A O 1
ATOM 1312 N N . ALA A 1 183 ? 17.630 -1.608 -12.695 1.00 96.31 183 ALA A N 1
ATOM 1313 C CA . ALA A 1 183 ? 19.032 -1.963 -12.504 1.00 96.31 183 ALA A CA 1
ATOM 1314 C C . ALA A 1 183 ? 19.738 -1.908 -13.876 1.00 96.31 183 ALA A C 1
ATOM 1316 O O . ALA A 1 183 ? 19.068 -1.670 -14.884 1.00 96.31 183 ALA A O 1
ATOM 1317 N N . PRO A 1 184 ? 21.062 -2.139 -13.971 1.00 97.38 184 PRO A N 1
ATOM 1318 C CA . PRO A 1 184 ? 21.697 -2.354 -15.269 1.00 97.38 184 PRO A CA 1
ATOM 1319 C C . PRO A 1 184 ? 20.959 -3.431 -16.080 1.00 97.38 184 PRO A C 1
ATOM 1321 O O . P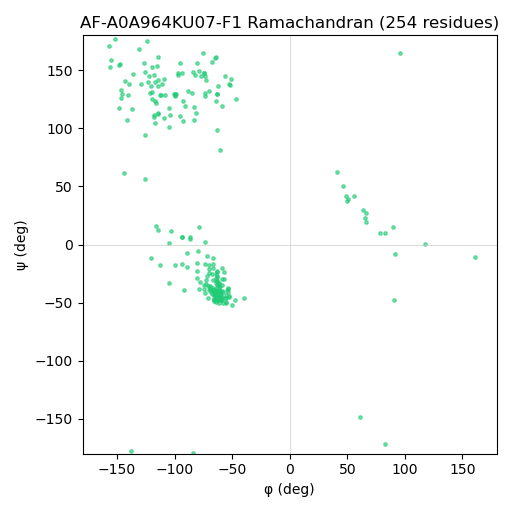RO A 1 184 ? 20.496 -4.423 -15.509 1.00 97.38 184 PRO A O 1
ATOM 1324 N N . ILE A 1 185 ? 20.860 -3.249 -17.403 1.00 98.38 185 ILE A N 1
ATOM 1325 C CA . ILE A 1 185 ? 20.070 -4.128 -18.286 1.00 98.38 185 ILE A CA 1
ATOM 1326 C C . ILE A 1 185 ? 20.461 -5.598 -18.106 1.00 98.38 185 ILE A C 1
ATOM 1328 O O . ILE A 1 185 ? 19.578 -6.440 -17.961 1.00 98.38 185 ILE A O 1
ATOM 1332 N N . ASP A 1 186 ? 21.760 -5.906 -18.035 1.00 98.38 186 ASP A N 1
ATOM 1333 C CA . ASP A 1 186 ? 22.246 -7.272 -17.796 1.00 98.38 186 ASP A CA 1
ATOM 1334 C C . ASP A 1 186 ? 21.656 -7.887 -16.524 1.00 98.38 186 ASP A C 1
ATOM 1336 O O . ASP A 1 186 ? 21.144 -9.004 -16.552 1.00 98.38 186 ASP A O 1
ATOM 1340 N N . THR A 1 187 ? 21.642 -7.129 -15.427 1.00 98.06 187 THR A N 1
ATOM 1341 C CA . THR A 1 187 ? 21.064 -7.564 -14.152 1.00 98.06 187 THR A CA 1
ATOM 1342 C C . THR A 1 187 ? 19.555 -7.773 -14.255 1.00 98.06 187 THR A C 1
ATOM 1344 O O . THR A 1 187 ? 19.025 -8.731 -13.697 1.00 98.06 187 THR A O 1
ATOM 1347 N N . MET A 1 188 ? 18.833 -6.895 -14.956 1.00 98.31 188 MET A N 1
ATOM 1348 C CA . MET A 1 188 ? 17.386 -7.055 -15.140 1.00 98.31 188 MET A CA 1
ATOM 1349 C C . MET A 1 188 ? 17.053 -8.289 -15.988 1.00 98.31 188 MET A C 1
ATOM 1351 O O . MET A 1 188 ? 16.121 -9.020 -15.654 1.00 98.31 188 MET A O 1
ATOM 1355 N N . VAL A 1 189 ? 17.831 -8.553 -17.041 1.00 98.62 189 VAL A N 1
ATOM 1356 C CA . VAL A 1 189 ? 17.692 -9.742 -17.897 1.00 98.62 189 VAL A CA 1
ATOM 1357 C C . VAL A 1 189 ? 18.003 -11.014 -17.109 1.00 98.62 189 VAL A C 1
ATOM 1359 O O . VAL A 1 189 ? 17.235 -11.972 -17.177 1.00 98.62 189 VAL A O 1
ATOM 1362 N N . GLU A 1 190 ? 19.067 -11.016 -16.306 1.00 98.44 190 GLU A N 1
ATOM 1363 C CA . GLU A 1 190 ? 19.412 -12.137 -15.424 1.00 98.44 190 GLU A CA 1
ATOM 1364 C C . GLU A 1 190 ? 18.291 -12.424 -14.411 1.00 98.44 190 GLU A C 1
ATOM 1366 O O . GLU A 1 190 ? 17.851 -13.567 -14.265 1.00 98.44 190 GLU A O 1
ATOM 1371 N N . ARG A 1 191 ? 17.749 -11.378 -13.770 1.00 97.94 191 ARG A N 1
ATOM 1372 C CA . ARG A 1 191 ? 16.600 -11.494 -12.856 1.00 97.94 191 ARG A CA 1
ATOM 1373 C C . ARG A 1 191 ? 15.358 -12.034 -13.566 1.00 97.94 191 ARG A C 1
ATOM 1375 O O . ARG A 1 191 ? 14.667 -12.873 -12.997 1.00 97.94 191 ARG A O 1
ATOM 1382 N N . ALA A 1 192 ? 15.084 -11.595 -14.795 1.00 98.31 192 ALA A N 1
ATOM 1383 C CA . ALA A 1 192 ? 13.959 -12.094 -15.583 1.00 98.31 192 ALA A CA 1
ATOM 1384 C C . ALA A 1 192 ? 14.122 -13.581 -15.938 1.00 98.31 192 ALA A C 1
ATOM 1386 O O . ALA A 1 192 ? 13.182 -14.356 -15.762 1.00 98.31 192 ALA A O 1
ATOM 1387 N N . ALA A 1 193 ? 15.323 -14.001 -16.350 1.00 98.44 193 ALA A N 1
ATOM 1388 C CA . ALA A 1 193 ? 15.635 -15.401 -16.641 1.00 98.44 193 ALA A CA 1
ATOM 1389 C C . ALA A 1 193 ? 15.458 -16.302 -15.401 1.00 98.44 193 ALA A C 1
ATOM 1391 O O . ALA A 1 193 ? 14.865 -17.381 -15.482 1.00 98.44 193 ALA A O 1
ATOM 1392 N N . ALA A 1 194 ? 15.896 -15.831 -14.228 1.00 97.88 194 ALA A N 1
ATOM 1393 C CA . ALA A 1 194 ? 15.721 -16.533 -12.954 1.00 97.88 194 ALA A CA 1
ATOM 1394 C C . ALA A 1 194 ? 14.256 -16.569 -12.463 1.00 97.88 194 ALA A C 1
ATOM 1396 O O . ALA A 1 194 ? 13.898 -17.383 -11.606 1.00 97.88 194 ALA A O 1
ATOM 1397 N N . ALA A 1 195 ? 13.400 -15.698 -13.002 1.00 97.12 195 ALA A N 1
ATOM 1398 C CA . ALA A 1 195 ? 12.013 -15.519 -12.593 1.00 97.12 195 ALA A CA 1
ATOM 1399 C C . ALA A 1 195 ? 10.985 -16.159 -13.546 1.00 97.12 195 ALA A C 1
ATOM 1401 O O . ALA A 1 195 ? 9.785 -15.951 -13.385 1.00 97.12 195 ALA A O 1
ATOM 1402 N N . THR A 1 196 ? 11.415 -16.994 -14.493 1.00 96.62 196 THR A N 1
ATOM 1403 C CA . THR A 1 196 ? 10.533 -17.669 -15.472 1.00 96.62 196 THR A CA 1
ATOM 1404 C C . THR A 1 196 ? 9.442 -18.548 -14.850 1.00 96.62 196 THR A C 1
ATOM 1406 O O . THR A 1 196 ? 8.432 -18.815 -15.493 1.00 96.62 196 THR A O 1
ATOM 1409 N N . LYS A 1 197 ? 9.608 -18.966 -13.588 1.00 95.94 197 LYS A N 1
ATOM 1410 C CA . LYS A 1 197 ? 8.603 -19.721 -12.819 1.00 95.94 197 LYS A CA 1
ATOM 1411 C C . LYS A 1 197 ? 7.400 -18.891 -12.351 1.00 95.94 197 LYS A C 1
ATOM 1413 O O . LYS A 1 197 ? 6.417 -19.473 -11.899 1.00 95.94 197 LYS A O 1
ATOM 1418 N N . TYR A 1 198 ? 7.494 -17.559 -12.360 1.00 96.50 198 TYR A N 1
ATOM 1419 C CA . TYR A 1 198 ? 6.410 -16.698 -11.893 1.00 96.50 198 TYR A CA 1
ATOM 1420 C C . TYR A 1 198 ? 5.352 -16.511 -12.992 1.00 96.50 198 TYR A C 1
ATOM 1422 O O . TYR A 1 198 ? 5.711 -16.442 -14.165 1.00 96.50 198 TYR A O 1
ATOM 1430 N N . PRO A 1 199 ? 4.055 -16.387 -12.642 1.00 95.25 199 PRO A N 1
ATOM 1431 C CA . PRO A 1 199 ? 2.977 -16.322 -13.638 1.00 95.25 199 PRO A CA 1
ATOM 1432 C C . PRO A 1 199 ? 3.043 -15.099 -14.559 1.00 95.25 199 PRO A C 1
ATOM 1434 O O . PRO A 1 199 ? 2.520 -15.121 -15.668 1.00 95.25 199 PRO A O 1
ATOM 1437 N N . SER A 1 200 ? 3.634 -14.011 -14.070 1.00 97.19 200 SER A N 1
ATOM 1438 C CA . SER A 1 200 ? 3.830 -12.768 -14.810 1.00 97.19 200 SER A CA 1
AT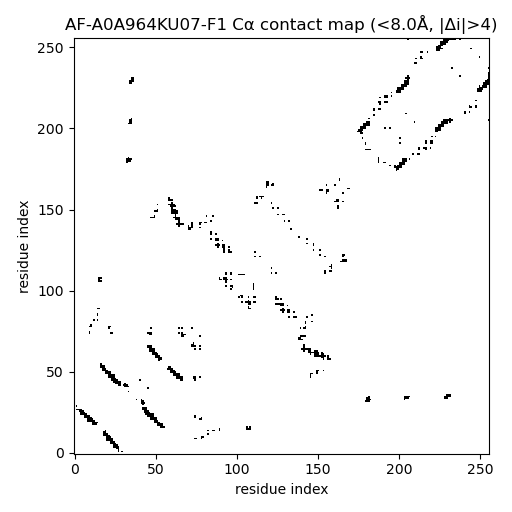OM 1439 C C . SER A 1 200 ? 4.998 -11.984 -14.213 1.00 97.19 200 SER A C 1
ATOM 1441 O O . SER A 1 200 ? 5.273 -12.093 -13.012 1.00 97.19 200 SER A O 1
ATOM 1443 N N . LEU A 1 201 ? 5.665 -11.174 -15.038 1.00 98.38 201 LEU A N 1
ATOM 1444 C CA . LEU A 1 201 ? 6.710 -10.246 -14.605 1.00 98.38 201 LEU A CA 1
ATOM 1445 C C . LEU A 1 201 ? 6.262 -8.801 -14.836 1.00 98.38 201 LEU A C 1
ATOM 1447 O O . LEU A 1 201 ? 5.661 -8.490 -15.864 1.00 98.38 201 LEU A O 1
ATOM 1451 N N . LYS A 1 202 ? 6.594 -7.906 -13.905 1.00 98.69 202 LYS A N 1
ATOM 1452 C CA . LYS A 1 202 ? 6.526 -6.454 -14.103 1.00 98.69 202 LYS A CA 1
ATOM 1453 C C . LYS A 1 202 ? 7.941 -5.890 -14.105 1.00 98.69 202 LYS A C 1
ATOM 1455 O O . LYS A 1 202 ? 8.692 -6.149 -13.169 1.00 98.69 202 LYS A O 1
ATOM 1460 N N . LEU A 1 203 ? 8.302 -5.113 -15.119 1.00 98.44 203 LEU A N 1
ATOM 1461 C CA . LEU A 1 203 ? 9.557 -4.364 -15.133 1.00 98.44 203 LEU A CA 1
ATOM 1462 C C . LEU A 1 203 ? 9.278 -2.918 -14.741 1.00 98.44 203 LEU A C 1
ATOM 1464 O O . LEU A 1 203 ? 8.422 -2.265 -15.342 1.00 98.44 203 LEU A O 1
ATOM 1468 N N . LYS A 1 204 ? 10.023 -2.421 -13.755 1.00 98.25 204 LYS A N 1
ATOM 1469 C CA . LYS A 1 204 ? 10.151 -0.985 -13.529 1.00 98.25 204 LYS A CA 1
ATOM 1470 C C . LYS A 1 204 ? 11.045 -0.413 -14.627 1.00 98.25 204 LYS A C 1
ATOM 1472 O O . LYS A 1 204 ? 12.102 -0.974 -14.909 1.00 98.25 204 LYS A O 1
ATOM 1477 N N . VAL A 1 205 ? 10.596 0.658 -15.266 1.00 97.75 205 VAL A N 1
ATOM 1478 C CA . VAL A 1 205 ? 11.260 1.337 -16.393 1.00 97.75 205 VAL A CA 1
ATOM 1479 C C . VAL A 1 205 ? 11.161 2.853 -16.198 1.00 97.75 205 VAL A C 1
ATOM 1481 O O . VAL A 1 205 ? 10.653 3.277 -15.166 1.00 97.75 205 VAL A O 1
ATOM 1484 N N . GLY A 1 206 ? 11.661 3.673 -17.129 1.00 95.81 206 GLY A N 1
ATOM 1485 C CA . GLY A 1 206 ? 11.553 5.137 -17.026 1.00 95.81 206 GLY A CA 1
ATOM 1486 C C . GLY A 1 206 ? 12.880 5.886 -16.929 1.00 95.81 206 GLY A C 1
ATOM 1487 O O . GLY A 1 206 ? 12.864 7.106 -16.834 1.00 95.81 206 GLY A O 1
ATOM 1488 N N . LEU A 1 207 ? 14.022 5.187 -16.959 1.00 94.19 207 LEU A N 1
ATOM 1489 C CA . LEU A 1 207 ? 15.364 5.794 -16.901 1.00 94.19 207 LEU A CA 1
ATOM 1490 C C . LEU A 1 207 ? 16.186 5.597 -18.192 1.00 94.19 207 LEU A C 1
ATOM 1492 O O . LEU A 1 207 ? 17.389 5.861 -18.197 1.00 94.19 207 LEU A O 1
ATOM 1496 N N . GLY A 1 208 ? 15.558 5.158 -19.289 1.00 93.56 208 GLY A N 1
ATOM 1497 C CA . GLY A 1 208 ? 16.208 4.953 -20.585 1.00 93.56 208 GLY A CA 1
ATOM 1498 C C . GLY A 1 208 ? 16.655 3.508 -20.846 1.00 93.56 208 GLY A C 1
ATOM 1499 O O . GLY A 1 208 ? 16.725 2.672 -19.946 1.00 93.56 208 GLY A O 1
ATOM 1500 N N . GLY A 1 209 ? 16.965 3.208 -22.114 1.00 95.62 209 GLY A N 1
ATOM 1501 C CA . GLY A 1 209 ? 17.428 1.883 -22.557 1.00 95.62 209 GLY A CA 1
ATOM 1502 C C . GLY A 1 209 ? 16.324 0.827 -22.707 1.00 95.62 209 GLY A C 1
ATOM 1503 O O . GLY A 1 209 ? 16.618 -0.353 -22.906 1.00 95.62 209 GLY A O 1
ATOM 1504 N N . GLU A 1 210 ? 15.051 1.223 -22.639 1.00 96.75 210 GLU A N 1
ATOM 1505 C CA . GLU A 1 210 ? 13.918 0.292 -22.603 1.00 96.75 210 GLU A CA 1
ATOM 1506 C C . GLU A 1 210 ? 13.794 -0.555 -23.871 1.00 96.75 210 GLU A C 1
ATOM 1508 O O . GLU A 1 210 ? 13.385 -1.709 -23.803 1.00 96.75 210 GLU A O 1
ATOM 1513 N N . GLU A 1 211 ? 14.188 -0.022 -25.026 1.00 96.88 211 GLU A N 1
ATOM 1514 C CA . GLU A 1 211 ? 14.154 -0.743 -26.301 1.00 96.88 211 GLU A CA 1
ATOM 1515 C C . GLU A 1 211 ? 15.068 -1.974 -26.283 1.00 96.88 211 GLU A C 1
ATOM 1517 O O . GLU A 1 211 ? 14.675 -3.057 -26.728 1.00 96.88 211 GLU A O 1
ATOM 1522 N N . GLU A 1 212 ? 16.279 -1.815 -25.742 1.00 97.88 212 GLU A N 1
ATOM 1523 C CA . GLU A 1 212 ? 17.231 -2.909 -25.573 1.00 97.88 212 GLU A CA 1
ATOM 1524 C C . GLU A 1 212 ? 16.768 -3.865 -24.474 1.00 97.88 212 GLU A C 1
ATOM 1526 O O . GLU A 1 212 ? 16.774 -5.082 -24.682 1.00 97.88 212 GLU A O 1
ATOM 1531 N N . LEU A 1 213 ? 16.332 -3.325 -23.331 1.00 98.38 213 LEU A N 1
ATOM 1532 C CA . LEU A 1 213 ? 15.830 -4.114 -22.210 1.00 98.38 213 LEU A CA 1
ATOM 1533 C C . LEU A 1 213 ? 14.689 -5.035 -22.649 1.00 98.38 213 LEU A C 1
ATOM 1535 O O . LEU A 1 213 ? 14.740 -6.235 -22.390 1.00 98.38 213 LEU A O 1
ATOM 1539 N N . LEU A 1 214 ? 13.683 -4.493 -23.339 1.00 97.94 214 LEU A N 1
ATOM 1540 C CA . LEU A 1 214 ? 12.532 -5.251 -23.820 1.00 97.94 214 LEU A CA 1
ATOM 1541 C C . LEU A 1 214 ? 12.956 -6.367 -24.768 1.00 97.94 214 LEU A C 1
ATOM 1543 O O . LEU A 1 214 ? 12.557 -7.515 -24.571 1.00 97.94 214 LEU A O 1
ATOM 1547 N N . ARG A 1 215 ? 13.818 -6.061 -25.747 1.00 97.81 215 ARG A N 1
ATOM 1548 C CA . ARG A 1 215 ? 14.348 -7.070 -26.672 1.00 97.81 215 ARG A CA 1
ATOM 1549 C C . ARG A 1 215 ? 15.022 -8.213 -25.910 1.00 97.81 215 ARG A C 1
ATOM 1551 O O . ARG A 1 215 ? 14.717 -9.373 -26.164 1.00 97.81 215 ARG A O 1
ATOM 1558 N N . ARG A 1 216 ? 15.905 -7.897 -24.961 1.00 98.50 216 ARG A N 1
ATOM 1559 C CA . ARG A 1 216 ? 16.697 -8.904 -24.240 1.00 98.50 216 ARG A CA 1
ATOM 1560 C C . ARG A 1 216 ? 15.908 -9.686 -23.202 1.00 98.50 216 ARG A C 1
ATOM 1562 O O . ARG A 1 216 ? 16.103 -10.889 -23.073 1.00 98.50 216 ARG A O 1
ATOM 1569 N N . VAL A 1 217 ? 14.988 -9.048 -22.481 1.00 98.31 217 VAL A N 1
ATOM 1570 C CA . VAL A 1 217 ? 14.092 -9.765 -21.562 1.00 98.31 217 VAL A CA 1
ATOM 1571 C C . VAL A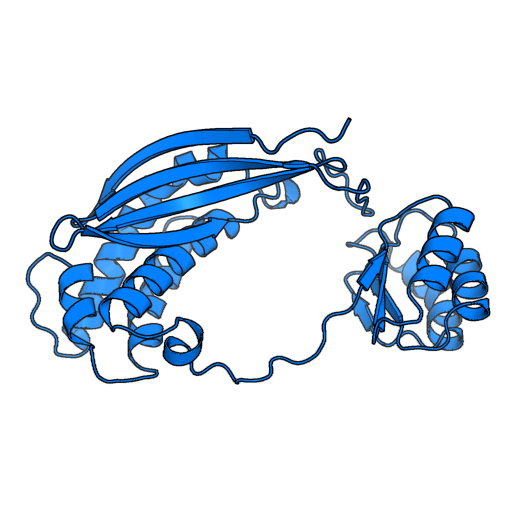 1 217 ? 13.224 -10.749 -22.342 1.00 98.31 217 VAL A C 1
ATOM 1573 O O . VAL A 1 217 ? 12.978 -11.857 -21.872 1.00 98.31 217 VAL A O 1
ATOM 1576 N N . ARG A 1 218 ? 12.808 -10.401 -23.563 1.00 97.31 218 ARG A N 1
ATOM 1577 C CA . ARG A 1 218 ? 12.007 -11.296 -24.406 1.00 97.31 218 ARG A CA 1
ATOM 1578 C C . ARG A 1 218 ? 12.752 -12.502 -24.957 1.00 97.31 218 ARG A C 1
ATOM 1580 O O . ARG A 1 218 ? 12.106 -13.502 -25.258 1.00 97.31 218 ARG A O 1
ATOM 1587 N N . GLU A 1 219 ? 14.076 -12.450 -25.020 1.00 97.69 219 GLU A N 1
ATOM 1588 C CA . GLU A 1 219 ? 14.908 -13.611 -25.355 1.00 97.69 219 GLU A CA 1
ATOM 1589 C C . GLU A 1 219 ? 14.924 -14.660 -24.234 1.00 97.69 219 GLU A C 1
ATOM 1591 O O . GLU A 1 219 ? 15.140 -15.836 -24.512 1.00 97.69 219 GLU A O 1
ATOM 1596 N N . VAL A 1 220 ? 14.671 -14.257 -22.981 1.00 98.12 220 VAL A N 1
ATOM 1597 C CA . VAL A 1 220 ? 14.754 -15.144 -21.805 1.00 98.12 220 VAL A CA 1
ATOM 1598 C C . VAL A 1 220 ? 13.409 -15.419 -21.130 1.00 98.12 220 VAL A C 1
ATOM 1600 O O . VAL A 1 220 ? 13.293 -16.369 -20.359 1.00 98.12 220 VAL A O 1
ATOM 1603 N N . TYR A 1 221 ? 12.389 -14.597 -21.391 1.00 98.19 221 TYR A N 1
ATOM 1604 C CA . TYR A 1 221 ? 11.083 -14.694 -20.750 1.00 98.19 221 TYR A CA 1
ATOM 1605 C C . TYR A 1 221 ? 9.930 -14.513 -21.747 1.00 98.19 221 TYR A C 1
ATOM 1607 O O . TYR A 1 221 ? 9.715 -13.437 -22.317 1.00 98.19 221 TYR A O 1
ATOM 1615 N N . HIS A 1 222 ? 9.135 -15.576 -21.892 1.00 96.44 222 HIS A N 1
ATOM 1616 C CA . HIS A 1 222 ? 8.035 -15.677 -22.859 1.00 96.44 222 HIS A CA 1
ATOM 1617 C C . HIS A 1 222 ? 6.636 -15.548 -22.237 1.00 96.44 222 HIS A C 1
ATOM 1619 O O . HIS A 1 222 ? 5.640 -15.661 -22.947 1.00 96.44 222 HIS A O 1
ATOM 1625 N N . GLY A 1 223 ? 6.544 -15.334 -20.921 1.00 96.38 223 GLY A N 1
ATOM 1626 C CA . GLY A 1 223 ? 5.265 -15.145 -20.241 1.00 96.38 223 GLY A CA 1
ATOM 1627 C C . GLY A 1 223 ? 4.740 -13.699 -20.298 1.00 96.38 223 GLY A C 1
ATOM 1628 O O . GLY A 1 223 ? 5.400 -12.799 -20.847 1.00 96.38 223 GLY A O 1
ATOM 1629 N N . PRO A 1 224 ? 3.572 -13.462 -19.673 1.00 97.44 224 PRO A N 1
ATOM 1630 C CA . PRO A 1 224 ? 2.998 -12.140 -19.430 1.00 97.44 224 PRO A CA 1
ATOM 1631 C C . PRO A 1 224 ? 4.005 -11.133 -18.874 1.00 97.44 224 PRO A C 1
ATOM 1633 O O . PRO A 1 224 ? 4.636 -11.388 -17.842 1.00 97.44 224 PRO A O 1
ATOM 1636 N N . LEU A 1 225 ? 4.148 -9.987 -19.543 1.00 98.06 225 LEU A N 1
ATOM 1637 C CA . LEU A 1 225 ? 5.019 -8.893 -19.104 1.00 98.06 225 LEU A CA 1
ATOM 1638 C C . LEU A 1 225 ? 4.216 -7.616 -18.966 1.00 98.06 225 LEU A C 1
ATOM 1640 O O . LEU A 1 225 ? 3.384 -7.301 -19.813 1.00 98.06 225 LEU A O 1
ATOM 1644 N N . ARG A 1 226 ? 4.515 -6.870 -17.915 1.00 98.31 226 ARG A N 1
ATOM 1645 C CA . ARG A 1 226 ? 3.920 -5.575 -17.606 1.00 98.31 226 ARG A CA 1
A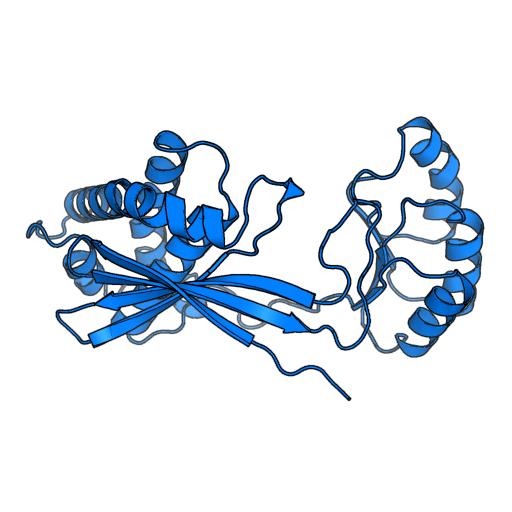TOM 1646 C C . ARG A 1 226 ? 5.037 -4.565 -17.422 1.00 98.31 226 ARG A C 1
ATOM 1648 O O . ARG A 1 226 ? 6.118 -4.925 -16.954 1.00 98.31 226 ARG A O 1
ATOM 1655 N N . LEU A 1 227 ? 4.779 -3.319 -17.775 1.00 98.31 227 LEU A N 1
ATOM 1656 C CA . LEU A 1 227 ? 5.709 -2.215 -17.586 1.00 98.31 227 LEU A CA 1
ATOM 1657 C C . LEU A 1 227 ? 5.095 -1.190 -16.653 1.00 98.31 227 LEU A C 1
ATOM 1659 O O . LEU A 1 227 ? 3.884 -0.988 -16.654 1.00 98.31 227 LEU A O 1
ATOM 1663 N N . ASP A 1 228 ? 5.945 -0.561 -15.862 1.00 98.31 228 ASP A N 1
ATOM 1664 C CA . ASP A 1 228 ? 5.563 0.509 -14.957 1.00 98.31 228 ASP A CA 1
ATOM 1665 C C . ASP A 1 228 ? 6.677 1.549 -14.965 1.00 98.31 228 ASP A C 1
ATOM 1667 O O . ASP A 1 228 ? 7.781 1.288 -14.474 1.00 98.31 228 ASP A O 1
ATOM 1671 N N . ALA A 1 229 ? 6.402 2.683 -15.608 1.00 97.19 229 ALA A N 1
ATOM 1672 C CA . ALA A 1 229 ? 7.371 3.761 -15.757 1.00 97.19 229 ALA A CA 1
ATOM 1673 C C . ALA A 1 229 ? 7.317 4.752 -14.590 1.00 97.19 229 ALA A C 1
ATOM 1675 O O . ALA A 1 229 ? 8.164 5.633 -14.501 1.00 97.19 229 ALA A O 1
ATOM 1676 N N . ASN A 1 230 ? 6.340 4.617 -13.684 1.00 96.06 230 ASN A N 1
ATOM 1677 C CA . ASN A 1 230 ? 6.127 5.523 -12.559 1.00 96.06 230 ASN A CA 1
ATOM 1678 C C . ASN A 1 230 ? 6.094 7.014 -12.953 1.00 96.06 230 ASN A C 1
ATOM 1680 O O . ASN A 1 230 ? 6.556 7.855 -12.178 1.00 96.06 230 ASN A O 1
ATOM 1684 N N . CYS A 1 231 ? 5.502 7.322 -14.113 1.00 95.00 231 CYS A N 1
ATOM 1685 C CA . CYS A 1 231 ? 5.462 8.634 -14.771 1.00 95.00 231 CYS A CA 1
ATOM 1686 C C . CYS A 1 231 ? 6.838 9.133 -15.251 1.00 95.00 231 CYS A C 1
ATOM 1688 O O . CYS A 1 231 ? 7.098 10.337 -15.272 1.00 95.00 231 CYS A O 1
ATOM 1690 N N . GLY A 1 232 ? 7.754 8.212 -15.548 1.00 94.62 232 GLY A N 1
ATOM 1691 C CA . GLY A 1 232 ? 9.122 8.514 -15.956 1.00 94.62 232 GLY A CA 1
ATOM 1692 C C . GLY A 1 232 ? 9.265 8.897 -17.429 1.00 94.62 232 GLY A C 1
ATOM 1693 O O . GLY A 1 232 ? 10.304 9.440 -17.805 1.00 94.62 232 GLY A O 1
ATOM 1694 N N . TRP A 1 233 ? 8.268 8.636 -18.279 1.00 96.44 233 TRP A N 1
ATOM 1695 C CA . TRP A 1 233 ? 8.316 9.014 -19.688 1.00 96.44 233 TRP A CA 1
ATOM 1696 C C . TRP A 1 233 ? 7.583 10.327 -19.953 1.00 96.44 233 TRP A C 1
ATOM 1698 O O . TRP A 1 233 ? 6.568 10.658 -19.345 1.00 96.44 233 TRP A O 1
ATOM 1708 N N . SER A 1 234 ? 8.088 11.079 -20.932 1.00 96.12 234 SER A N 1
ATOM 1709 C CA . SER A 1 234 ? 7.259 12.075 -21.604 1.00 96.12 234 SER A CA 1
ATOM 1710 C C . SER A 1 234 ? 6.286 11.380 -22.560 1.00 96.12 234 SER A C 1
ATOM 1712 O O . SER A 1 234 ? 6.486 10.220 -22.937 1.00 96.12 234 SER A O 1
ATOM 1714 N N . LEU A 1 235 ? 5.261 12.105 -23.014 1.00 96.75 235 LEU A N 1
ATOM 1715 C CA . LEU A 1 235 ? 4.347 11.600 -24.039 1.00 96.75 235 LEU A CA 1
ATOM 1716 C C . LEU A 1 235 ? 5.107 11.172 -25.303 1.00 96.75 235 LEU A C 1
ATOM 1718 O O . LEU A 1 235 ? 4.843 10.107 -25.852 1.00 96.75 235 LEU A O 1
ATOM 1722 N N . GLU A 1 236 ? 6.073 11.975 -25.744 1.00 97.44 236 GLU A N 1
ATOM 1723 C CA . GLU A 1 236 ? 6.891 11.701 -26.928 1.00 97.44 236 GLU A CA 1
ATOM 1724 C C . GLU A 1 236 ? 7.680 10.404 -26.751 1.00 97.44 236 GLU A C 1
ATOM 1726 O O . GLU A 1 236 ? 7.624 9.532 -27.616 1.00 97.44 236 GLU A O 1
ATOM 1731 N N . ARG A 1 237 ? 8.334 10.222 -25.595 1.00 96.38 237 ARG A N 1
ATOM 1732 C CA . ARG A 1 237 ? 9.088 8.998 -25.313 1.00 96.38 237 ARG A CA 1
ATOM 1733 C C . ARG A 1 237 ? 8.181 7.771 -25.228 1.00 96.38 237 ARG A C 1
ATOM 1735 O O . ARG A 1 237 ? 8.543 6.708 -25.729 1.00 96.38 237 ARG A O 1
ATOM 1742 N N . ALA A 1 238 ? 7.000 7.906 -24.629 1.00 96.56 238 ALA A N 1
ATOM 1743 C CA . ALA A 1 238 ? 6.022 6.826 -24.592 1.00 96.56 238 ALA A CA 1
ATOM 1744 C C . ALA A 1 238 ? 5.600 6.418 -26.016 1.00 96.56 238 ALA A C 1
ATOM 1746 O O . ALA A 1 238 ? 5.609 5.228 -26.332 1.00 96.56 238 ALA A O 1
ATOM 1747 N N . LEU A 1 239 ? 5.311 7.390 -26.893 1.00 96.88 239 LEU A N 1
ATOM 1748 C CA . LEU A 1 239 ? 4.956 7.154 -28.298 1.00 96.88 239 LEU A CA 1
ATOM 1749 C C . LEU A 1 239 ? 6.095 6.492 -29.090 1.00 96.88 239 LEU A C 1
ATOM 1751 O O . LEU A 1 239 ? 5.834 5.587 -29.881 1.00 96.88 239 LEU A O 1
ATOM 1755 N N . GLU A 1 240 ? 7.346 6.892 -28.857 1.00 96.94 240 GLU A N 1
ATOM 1756 C CA . GLU A 1 240 ? 8.528 6.249 -29.449 1.00 96.94 240 GLU A CA 1
ATOM 1757 C C . GLU A 1 240 ? 8.664 4.775 -29.036 1.00 96.94 240 GLU A C 1
ATOM 1759 O O . GLU A 1 240 ? 9.052 3.931 -29.845 1.00 96.94 240 GLU A O 1
ATOM 1764 N N . LEU A 1 241 ? 8.327 4.447 -27.785 1.00 97.12 241 LEU A N 1
ATOM 1765 C CA . LEU A 1 241 ? 8.444 3.094 -27.242 1.00 97.12 241 LEU A CA 1
ATOM 1766 C C . LEU A 1 241 ? 7.292 2.165 -27.640 1.00 97.12 241 LEU A C 1
ATOM 1768 O O . LEU A 1 241 ? 7.492 0.945 -27.640 1.00 97.12 241 LEU A O 1
ATOM 1772 N N . LEU A 1 242 ? 6.118 2.693 -28.011 1.00 96.25 242 LEU A N 1
ATOM 1773 C CA . LEU A 1 242 ? 4.929 1.891 -28.341 1.00 96.25 242 LEU A CA 1
ATOM 1774 C C . LEU A 1 242 ? 5.216 0.727 -29.309 1.00 96.25 242 LEU A C 1
ATOM 1776 O O . LEU A 1 242 ? 4.875 -0.406 -28.965 1.00 96.25 242 LEU A O 1
ATOM 1780 N N . PRO A 1 243 ? 5.928 0.908 -30.443 1.00 96.25 243 PRO A N 1
ATOM 1781 C CA . PRO A 1 243 ? 6.217 -0.204 -31.349 1.00 96.25 243 PRO A CA 1
ATOM 1782 C C . PRO A 1 243 ? 7.080 -1.308 -30.720 1.00 96.25 243 PRO A C 1
ATOM 1784 O O . PRO A 1 243 ? 7.037 -2.457 -31.159 1.00 96.25 243 PRO A O 1
ATOM 1787 N N . HIS A 1 244 ? 7.925 -0.987 -29.734 1.00 95.69 244 HIS A N 1
ATOM 1788 C CA . HIS A 1 244 ? 8.745 -1.968 -29.010 1.00 95.69 244 HIS A CA 1
ATOM 1789 C C . HIS A 1 244 ? 7.923 -2.710 -27.953 1.00 95.69 244 HIS A C 1
ATOM 1791 O O . HIS A 1 244 ? 8.096 -3.919 -27.777 1.00 95.69 244 HIS A O 1
ATOM 1797 N N . ILE A 1 245 ? 7.015 -1.996 -27.288 1.00 96.50 245 ILE A N 1
ATOM 1798 C CA . ILE A 1 245 ? 6.066 -2.527 -26.304 1.00 96.50 245 ILE A CA 1
ATOM 1799 C C . ILE A 1 245 ? 5.109 -3.520 -26.979 1.00 96.50 245 ILE A C 1
ATOM 1801 O O . ILE A 1 245 ? 4.976 -4.652 -26.508 1.00 96.50 245 ILE A O 1
ATOM 1805 N N . GLU A 1 246 ? 4.531 -3.148 -28.126 1.00 95.88 246 GLU A N 1
ATOM 1806 C CA . GLU A 1 246 ? 3.652 -4.010 -28.928 1.00 95.88 246 GLU A CA 1
ATOM 1807 C C . GLU A 1 246 ? 4.374 -5.268 -29.420 1.00 95.88 246 GLU A C 1
ATOM 1809 O O . GLU A 1 246 ? 3.905 -6.383 -29.193 1.00 95.88 246 GLU A O 1
ATOM 1814 N N . ARG A 1 247 ? 5.564 -5.118 -30.026 1.00 95.62 247 ARG A N 1
ATOM 1815 C CA . ARG A 1 247 ? 6.385 -6.265 -30.467 1.00 95.62 247 ARG A CA 1
ATOM 1816 C C . ARG A 1 247 ? 6.754 -7.204 -29.325 1.00 95.62 247 ARG A C 1
ATOM 1818 O O . ARG A 1 247 ? 6.940 -8.397 -29.545 1.00 95.62 247 ARG A O 1
ATOM 1825 N N . SER A 1 248 ? 6.869 -6.662 -28.117 1.00 95.50 248 SER A N 1
ATOM 1826 C CA . SER A 1 248 ? 7.167 -7.426 -26.913 1.00 95.50 248 SER A CA 1
ATOM 1827 C C . SER A 1 248 ? 5.914 -7.992 -26.248 1.00 95.50 248 SER A C 1
ATOM 1829 O O . SER A 1 248 ? 6.051 -8.571 -25.178 1.00 95.50 248 SER A O 1
ATOM 1831 N N . ASN A 1 249 ? 4.713 -7.858 -26.819 1.00 95.31 249 ASN A N 1
ATOM 1832 C CA . ASN A 1 249 ? 3.459 -8.371 -26.253 1.00 95.31 249 ASN A CA 1
ATOM 1833 C C . ASN A 1 249 ? 3.310 -8.044 -24.751 1.00 95.31 249 ASN A C 1
ATOM 1835 O O . ASN A 1 249 ? 3.162 -8.933 -23.907 1.00 95.31 249 ASN A O 1
ATOM 1839 N N . VAL A 1 250 ? 3.501 -6.772 -24.400 1.00 97.38 250 VAL A N 1
ATOM 1840 C CA . VAL A 1 250 ? 3.296 -6.268 -23.035 1.00 97.38 250 VAL A CA 1
ATOM 1841 C C . VAL A 1 250 ? 1.792 -6.183 -22.764 1.00 97.38 250 VAL A C 1
ATOM 1843 O O . VAL A 1 250 ? 1.060 -5.580 -23.539 1.00 97.38 250 VAL A O 1
ATOM 1846 N N . GLU A 1 251 ? 1.329 -6.771 -21.661 1.00 96.94 251 GLU A N 1
ATOM 1847 C CA . GLU A 1 251 ? -0.098 -6.821 -21.298 1.00 96.94 251 GLU A CA 1
ATOM 1848 C C . GLU A 1 251 ? -0.618 -5.515 -20.700 1.00 96.94 251 GLU A C 1
ATOM 1850 O O . GLU A 1 251 ? -1.796 -5.192 -20.824 1.00 96.94 251 GLU A O 1
ATOM 1855 N N . LEU A 1 252 ? 0.248 -4.800 -19.984 1.00 96.81 252 LEU A N 1
ATOM 1856 C CA . LEU A 1 252 ? -0.104 -3.593 -19.253 1.00 96.81 252 LEU A CA 1
ATOM 1857 C C . LEU A 1 252 ? 1.068 -2.623 -19.286 1.00 96.81 252 LEU A C 1
ATOM 1859 O O . LEU A 1 252 ? 2.190 -2.989 -18.929 1.00 96.81 252 LEU A O 1
ATOM 1863 N N . LEU A 1 253 ? 0.766 -1.384 -19.657 1.00 96.69 253 LEU A N 1
ATOM 1864 C CA . LEU A 1 253 ? 1.633 -0.236 -19.467 1.00 96.69 253 LEU A CA 1
ATOM 1865 C C . LEU A 1 253 ? 1.021 0.653 -18.381 1.00 96.69 253 LEU A C 1
ATOM 1867 O O . LEU A 1 253 ? -0.025 1.265 -18.587 1.00 96.69 253 LEU A O 1
ATOM 1871 N N . GLU A 1 254 ? 1.649 0.677 -17.212 1.00 97.75 254 GLU A N 1
ATOM 1872 C CA . GLU A 1 254 ? 1.192 1.424 -16.044 1.00 97.75 254 GLU A CA 1
ATOM 1873 C C . GLU A 1 254 ? 1.961 2.734 -15.906 1.00 97.75 254 GLU A C 1
ATOM 1875 O O . GLU A 1 254 ? 3.191 2.721 -15.913 1.00 97.75 254 GLU A O 1
ATOM 1880 N N . GLN A 1 255 ? 1.223 3.842 -15.762 1.00 95.75 255 GLN A N 1
ATOM 1881 C CA . GLN A 1 255 ? 1.770 5.191 -15.555 1.00 95.75 255 GLN A CA 1
ATOM 1882 C C . GLN A 1 255 ? 3.009 5.466 -16.436 1.00 95.75 255 GLN A C 1
ATOM 1884 O O . GLN A 1 255 ? 4.099 5.612 -15.873 1.00 95.75 255 GLN A O 1
ATOM 1889 N N . PRO A 1 256 ? 2.870 5.446 -17.783 1.00 95.12 256 PRO A N 1
ATOM 1890 C CA . PRO A 1 256 ? 3.965 5.796 -18.687 1.00 95.12 256 PRO A CA 1
ATOM 1891 C C . PRO A 1 256 ? 4.530 7.176 -18.344 1.00 95.12 256 PRO A C 1
ATOM 1893 O O . PRO A 1 256 ? 3.718 8.102 -18.126 1.00 95.12 256 PRO A O 1
#